Protein AF-A0A4R0HGH5-F1 (afdb_monomer_lite)

Structure (mmCIF, N/CA/C/O backbone):
data_AF-A0A4R0HGH5-F1
#
_entry.id   AF-A0A4R0HGH5-F1
#
loop_
_atom_site.group_PDB
_atom_site.id
_atom_site.type_symbol
_atom_site.label_atom_id
_atom_site.label_alt_id
_atom_site.label_comp_id
_atom_site.label_asym_id
_atom_site.label_entity_id
_atom_site.label_seq_id
_atom_site.pdbx_PDB_ins_code
_atom_site.Cartn_x
_atom_site.Cartn_y
_atom_site.Cartn_z
_atom_site.occupancy
_atom_site.B_iso_or_equiv
_atom_site.auth_seq_id
_atom_site.auth_comp_id
_atom_site.auth_asym_id
_atom_site.auth_atom_id
_atom_site.pdbx_PDB_model_num
ATOM 1 N N . MET A 1 1 ? -7.008 -19.178 -6.622 1.00 54.62 1 MET A N 1
ATOM 2 C CA . MET A 1 1 ? -6.617 -18.004 -5.815 1.00 54.62 1 MET A CA 1
ATOM 3 C C . MET A 1 1 ? -5.199 -17.633 -6.200 1.00 54.62 1 MET A C 1
ATOM 5 O O . MET A 1 1 ? -4.365 -18.530 -6.273 1.00 54.62 1 MET A O 1
ATOM 9 N N . SER A 1 2 ? -4.953 -16.370 -6.541 1.00 72.69 2 SER A N 1
ATOM 10 C CA . SER A 1 2 ? -3.637 -15.903 -6.991 1.00 72.69 2 SER A CA 1
ATOM 11 C C . SER A 1 2 ? -2.804 -15.515 -5.778 1.00 72.69 2 SER A C 1
ATOM 13 O O . SER A 1 2 ? -3.124 -14.553 -5.098 1.00 72.69 2 SER A O 1
ATOM 15 N N . GLN A 1 3 ? -1.741 -16.257 -5.490 1.00 89.44 3 GLN A N 1
ATOM 16 C CA . GLN A 1 3 ? -0.855 -15.934 -4.375 1.00 89.44 3 GLN A CA 1
ATOM 17 C C . GLN A 1 3 ? 0.290 -15.040 -4.859 1.00 89.44 3 GLN A C 1
ATOM 19 O O . GLN A 1 3 ? 0.881 -15.305 -5.902 1.00 89.44 3 GLN A O 1
ATOM 24 N N . TYR A 1 4 ? 0.621 -13.999 -4.101 1.00 94.31 4 TYR A N 1
ATOM 25 C CA . TYR A 1 4 ? 1.704 -13.063 -4.401 1.00 94.31 4 TYR A CA 1
ATOM 26 C C . TYR A 1 4 ? 2.749 -13.077 -3.288 1.00 94.31 4 TYR A C 1
ATOM 28 O O . TYR A 1 4 ? 2.440 -13.276 -2.112 1.00 94.31 4 TYR A O 1
ATOM 36 N N . ARG A 1 5 ? 4.009 -12.823 -3.648 1.00 94.88 5 ARG A N 1
ATOM 37 C CA . ARG A 1 5 ? 5.089 -12.641 -2.674 1.00 94.88 5 ARG A CA 1
ATOM 38 C C . ARG A 1 5 ? 5.114 -11.197 -2.201 1.00 94.88 5 ARG A C 1
ATOM 40 O O . ARG A 1 5 ? 5.327 -10.281 -2.992 1.00 94.88 5 ARG A O 1
ATOM 47 N N . LEU A 1 6 ? 4.891 -10.993 -0.911 1.00 95.62 6 LEU A N 1
ATOM 48 C CA . LEU A 1 6 ? 4.794 -9.658 -0.344 1.00 95.62 6 LEU A CA 1
ATOM 49 C C . LEU A 1 6 ? 6.180 -9.087 -0.023 1.00 95.62 6 LEU A C 1
ATOM 51 O O . LEU A 1 6 ? 6.956 -9.680 0.722 1.00 95.62 6 LEU A O 1
ATOM 55 N N . LEU A 1 7 ? 6.452 -7.902 -0.556 1.00 96.19 7 LEU A N 1
ATOM 56 C CA . LEU A 1 7 ? 7.535 -7.015 -0.154 1.00 96.19 7 LEU A CA 1
ATOM 57 C C . LEU A 1 7 ? 6.922 -5.843 0.621 1.00 96.19 7 LEU A C 1
ATOM 59 O O . LEU A 1 7 ? 5.802 -5.413 0.338 1.00 96.19 7 LEU A O 1
ATOM 63 N N . VAL A 1 8 ? 7.646 -5.306 1.597 1.00 96.38 8 VAL A N 1
ATOM 64 C CA . VAL A 1 8 ? 7.192 -4.145 2.372 1.00 96.38 8 VAL A CA 1
ATOM 65 C C . VAL A 1 8 ? 8.279 -3.088 2.321 1.00 96.38 8 VAL A C 1
ATOM 67 O O . VAL A 1 8 ? 9.422 -3.354 2.691 1.00 96.38 8 VAL A O 1
ATOM 70 N N . ASN A 1 9 ? 7.916 -1.892 1.862 1.00 96.50 9 ASN A N 1
ATOM 71 C CA . ASN A 1 9 ? 8.814 -0.749 1.844 1.00 96.50 9 ASN A CA 1
ATOM 72 C C . ASN A 1 9 ? 9.380 -0.479 3.248 1.00 96.50 9 ASN A C 1
ATOM 74 O O . ASN A 1 9 ? 8.658 -0.597 4.239 1.00 96.50 9 ASN A O 1
ATOM 78 N N . HIS A 1 10 ? 10.656 -0.092 3.334 1.00 94.88 10 HIS A N 1
ATOM 79 C CA . HIS A 1 10 ? 11.368 0.041 4.608 1.00 94.88 10 HIS A CA 1
ATOM 80 C C . HIS A 1 10 ? 10.637 0.936 5.621 1.00 94.88 10 HIS A C 1
ATOM 82 O O . HIS A 1 10 ? 10.417 0.520 6.756 1.00 94.88 10 HIS A O 1
ATOM 88 N N . GLU A 1 11 ? 10.175 2.113 5.196 1.00 97.00 11 GLU A N 1
ATOM 89 C CA . GLU A 1 11 ? 9.447 3.053 6.060 1.00 97.00 11 GLU A CA 1
ATOM 90 C C . GLU A 1 11 ? 8.111 2.470 6.544 1.00 97.00 11 GLU A C 1
ATOM 92 O O . GLU A 1 11 ? 7.724 2.635 7.699 1.00 97.00 11 GLU A O 1
ATOM 97 N N . LEU A 1 12 ? 7.400 1.734 5.679 1.00 97.31 12 LEU A N 1
ATOM 98 C CA . LEU A 1 12 ? 6.162 1.055 6.069 1.00 97.31 12 LEU A CA 1
ATOM 99 C C . LEU A 1 12 ? 6.427 -0.102 7.041 1.00 97.31 12 LEU A C 1
ATOM 101 O O . LEU A 1 12 ? 5.620 -0.342 7.935 1.00 97.31 12 LEU A O 1
ATOM 105 N N . LEU A 1 13 ? 7.551 -0.804 6.890 1.00 96.94 13 LEU A N 1
ATOM 106 C CA . LEU A 1 13 ? 7.959 -1.871 7.799 1.00 96.94 13 LEU A CA 1
ATOM 107 C C . LEU A 1 13 ? 8.303 -1.322 9.188 1.00 96.94 13 LEU A C 1
ATOM 109 O O . LEU A 1 13 ? 7.912 -1.919 10.191 1.00 96.94 13 LEU A O 1
ATOM 113 N N . LEU A 1 14 ? 9.018 -0.196 9.257 1.00 97.62 14 LEU A N 1
ATOM 114 C CA . LEU A 1 14 ? 9.280 0.495 10.521 1.00 97.62 14 LEU A CA 1
ATOM 115 C C . LEU A 1 14 ? 7.967 0.910 11.185 1.00 97.62 14 LEU A C 1
ATOM 117 O O . LEU A 1 14 ? 7.750 0.580 12.350 1.00 97.62 14 LEU A O 1
ATOM 121 N N . TYR A 1 15 ? 7.055 1.509 10.418 1.00 97.56 15 TYR A N 1
ATOM 122 C CA . TYR A 1 15 ? 5.742 1.889 10.927 1.00 97.56 15 TYR A CA 1
ATOM 123 C C . TYR A 1 15 ? 4.931 0.690 11.435 1.00 97.56 15 TYR A C 1
ATOM 125 O O . TYR A 1 15 ? 4.377 0.732 12.530 1.00 97.56 15 TYR A O 1
ATOM 133 N N . LEU A 1 16 ? 4.910 -0.424 10.696 1.00 97.94 16 LEU A N 1
ATOM 134 C CA . LEU A 1 16 ? 4.254 -1.655 11.137 1.00 97.94 16 LEU A CA 1
ATOM 135 C C . LEU A 1 16 ? 4.813 -2.137 12.484 1.00 97.94 16 LEU A C 1
ATOM 137 O O . LEU A 1 16 ? 4.039 -2.468 13.378 1.00 97.94 16 LEU A O 1
ATOM 141 N N . ARG A 1 17 ? 6.139 -2.124 12.661 1.00 97.81 17 ARG A N 1
ATOM 142 C CA . ARG A 1 17 ? 6.781 -2.516 13.928 1.00 97.81 17 ARG A CA 1
ATOM 143 C C . ARG A 1 17 ? 6.418 -1.579 15.077 1.00 97.81 17 ARG A C 1
ATOM 145 O O . ARG A 1 17 ? 6.252 -2.036 16.205 1.00 97.81 17 ARG A O 1
ATOM 152 N N . GLU A 1 18 ? 6.299 -0.280 14.819 1.00 97.25 18 GLU A N 1
ATOM 153 C CA . GLU A 1 18 ? 5.827 0.681 15.821 1.00 97.25 18 GLU A CA 1
ATOM 154 C C . GLU A 1 18 ? 4.383 0.391 16.235 1.00 97.25 18 GLU A C 1
ATOM 156 O O . GLU A 1 18 ? 4.084 0.337 17.429 1.00 97.25 18 GLU A O 1
ATOM 161 N N . LEU A 1 19 ? 3.503 0.127 15.266 1.00 97.38 19 LEU A N 1
ATOM 162 C CA . LEU A 1 19 ? 2.120 -0.260 15.528 1.00 97.38 19 LEU A CA 1
ATOM 163 C C . LEU A 1 19 ? 2.036 -1.559 16.339 1.00 97.38 19 LEU A C 1
ATOM 165 O O . LEU A 1 19 ? 1.248 -1.639 17.277 1.00 97.38 19 LEU A O 1
ATOM 169 N N . GLU A 1 20 ? 2.867 -2.555 16.032 1.00 97.38 20 GLU A N 1
ATOM 170 C CA . GLU A 1 20 ? 2.934 -3.821 16.775 1.00 97.38 20 GLU A CA 1
ATOM 171 C C . GLU A 1 20 ? 3.374 -3.640 18.229 1.00 97.38 20 GLU A C 1
ATOM 173 O O . GLU A 1 20 ? 2.881 -4.348 19.106 1.00 97.38 20 GLU A O 1
ATOM 178 N N . ARG A 1 21 ? 4.255 -2.672 18.504 1.00 96.81 21 ARG A N 1
ATOM 179 C CA . ARG A 1 21 ? 4.667 -2.325 19.873 1.00 96.81 21 ARG A CA 1
ATOM 180 C C . ARG A 1 21 ? 3.604 -1.519 20.617 1.00 96.81 21 ARG A C 1
ATOM 182 O O . ARG A 1 21 ? 3.435 -1.708 21.817 1.00 96.81 21 ARG A O 1
ATOM 189 N N . ALA A 1 22 ? 2.908 -0.615 19.928 1.00 94.75 22 ALA A N 1
ATOM 190 C CA . ALA A 1 22 ? 1.952 0.304 20.543 1.00 94.75 22 ALA A CA 1
ATOM 191 C C . ALA A 1 22 ? 0.548 -0.298 20.722 1.00 94.75 22 ALA A C 1
ATOM 193 O O . ALA A 1 22 ? -0.141 0.025 21.682 1.00 94.75 22 ALA A O 1
ATOM 194 N N . ALA A 1 23 ? 0.096 -1.173 19.823 1.00 94.81 23 ALA A N 1
ATOM 195 C CA . ALA A 1 23 ? -1.258 -1.729 19.868 1.00 94.81 23 ALA A CA 1
ATOM 196 C C . ALA A 1 23 ? -1.602 -2.484 21.172 1.00 94.81 23 ALA A C 1
ATOM 198 O O . ALA A 1 23 ? -2.722 -2.308 21.653 1.00 94.81 23 ALA A O 1
ATOM 199 N N . PRO A 1 24 ? -0.697 -3.277 21.788 1.00 95.12 24 PRO A N 1
ATOM 200 C CA . PRO A 1 24 ? -1.001 -3.981 23.034 1.00 95.12 24 PRO A CA 1
ATOM 201 C C . PRO A 1 24 ? -1.271 -3.057 24.226 1.00 95.12 24 PRO A C 1
ATOM 203 O O . PRO A 1 24 ? -1.982 -3.453 25.144 1.00 95.12 24 PRO A O 1
ATOM 206 N N . THR A 1 25 ? -0.728 -1.835 24.227 1.00 94.44 25 THR A N 1
ATOM 207 C CA . THR A 1 25 ? -0.921 -0.891 25.340 1.00 94.44 25 THR A CA 1
ATOM 208 C C . THR A 1 25 ? -2.276 -0.185 25.274 1.00 94.44 25 THR A C 1
ATOM 210 O O . THR A 1 25 ? -2.768 0.284 26.298 1.00 94.44 25 THR A O 1
ATOM 213 N N . GLN A 1 26 ? -2.897 -0.125 24.088 1.00 91.4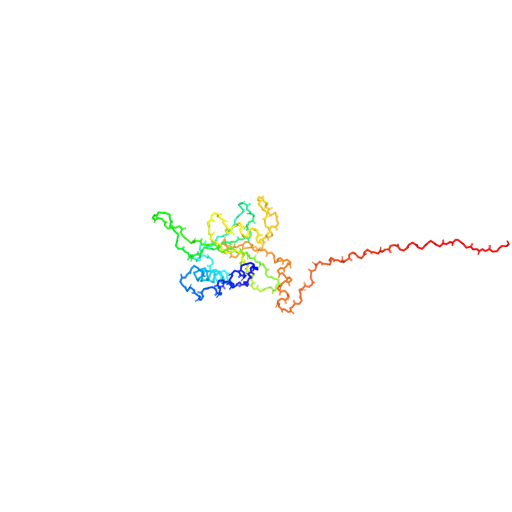4 26 GLN A N 1
ATOM 214 C CA . GLN A 1 26 ? -4.226 0.452 23.858 1.00 91.44 26 GLN A CA 1
ATOM 215 C C . GLN A 1 26 ? -4.998 -0.353 22.788 1.00 91.44 26 GLN A C 1
ATOM 217 O O . GLN A 1 26 ? -5.091 0.090 21.637 1.00 91.44 26 GLN A O 1
ATOM 222 N N . PRO A 1 27 ? -5.585 -1.515 23.140 1.00 87.69 27 PRO A N 1
ATOM 223 C CA . PRO A 1 27 ? -6.184 -2.457 22.178 1.00 87.69 27 PRO A CA 1
ATOM 224 C C . PRO A 1 27 ? -7.332 -1.898 21.315 1.00 87.69 27 PRO A C 1
ATOM 226 O O . PRO A 1 27 ? -7.544 -2.345 20.180 1.00 87.69 27 PRO A O 1
ATOM 229 N N . ASP A 1 28 ? -8.035 -0.884 21.821 1.00 91.00 28 ASP A N 1
ATOM 230 C CA . ASP A 1 28 ? -9.118 -0.184 21.114 1.00 91.00 28 ASP A CA 1
ATOM 231 C C . ASP A 1 28 ? -8.717 1.199 20.589 1.00 91.00 28 ASP A C 1
ATOM 233 O O . ASP A 1 28 ? -9.501 1.864 19.897 1.00 91.00 28 ASP A O 1
ATOM 237 N N . GLY A 1 29 ? -7.482 1.612 20.885 1.00 95.00 29 GLY A N 1
ATOM 238 C CA . GLY A 1 29 ? -6.897 2.871 20.454 1.00 95.00 29 GLY A CA 1
ATOM 239 C C . GLY A 1 29 ? -6.598 2.901 18.957 1.00 95.00 29 GLY A C 1
ATOM 240 O O . GLY A 1 29 ? -6.635 1.887 18.252 1.00 95.00 29 GLY A O 1
ATOM 241 N N . LEU A 1 30 ? -6.266 4.095 18.464 1.00 95.69 30 LEU A N 1
ATOM 242 C CA . LEU A 1 30 ? -6.000 4.329 17.044 1.00 95.69 30 LEU A CA 1
ATOM 243 C C . LEU A 1 30 ? -4.914 3.390 16.498 1.00 95.69 30 LEU A C 1
ATOM 245 O O . LEU A 1 30 ? -5.122 2.767 15.462 1.00 95.69 30 LEU A O 1
ATOM 249 N N . ARG A 1 31 ? -3.812 3.207 17.236 1.00 96.88 31 ARG A N 1
ATOM 250 C CA . ARG A 1 31 ? -2.691 2.354 16.806 1.00 96.88 31 ARG A CA 1
ATOM 251 C C . ARG A 1 31 ? -3.094 0.896 16.602 1.00 96.88 31 ARG A C 1
ATOM 253 O O . ARG A 1 31 ? -2.665 0.264 15.642 1.00 96.88 31 ARG A O 1
ATOM 260 N N . ALA A 1 32 ? -3.961 0.363 17.459 1.00 97.31 32 ALA A N 1
ATOM 261 C CA . ALA A 1 32 ? -4.460 -0.998 17.305 1.00 97.31 32 ALA A CA 1
ATOM 262 C C . ALA A 1 32 ? -5.405 -1.139 16.101 1.00 97.31 32 ALA A C 1
ATOM 264 O O . ALA A 1 32 ? -5.358 -2.148 15.394 1.00 97.31 32 ALA A O 1
ATOM 265 N N . ARG A 1 33 ? -6.227 -0.119 15.821 1.00 97.69 33 ARG A N 1
ATOM 266 C CA . ARG A 1 33 ? -7.079 -0.078 14.620 1.00 97.69 33 ARG A CA 1
ATOM 267 C C . ARG A 1 33 ? -6.245 -0.002 13.344 1.00 97.69 33 ARG A C 1
ATOM 269 O O . ARG A 1 33 ? -6.493 -0.770 12.418 1.00 97.69 33 ARG A O 1
ATOM 276 N N . GLU A 1 34 ? -5.229 0.859 13.324 1.00 98.06 34 GLU A N 1
ATOM 277 C CA . GLU A 1 34 ? -4.268 0.968 12.221 1.00 98.06 34 GLU A CA 1
ATOM 278 C C . GLU A 1 34 ? -3.555 -0.361 11.980 1.00 98.06 34 GLU A C 1
ATOM 280 O O . GLU A 1 34 ? -3.487 -0.815 10.841 1.00 98.06 34 GLU A O 1
ATOM 285 N N . LEU A 1 35 ? -3.095 -1.032 13.044 1.00 98.38 35 LEU A N 1
ATOM 286 C CA . LEU A 1 35 ? -2.436 -2.332 12.936 1.00 98.38 35 LEU A CA 1
ATOM 287 C C . LEU A 1 35 ? -3.349 -3.390 12.308 1.00 98.38 35 LEU A C 1
ATOM 289 O O . LEU A 1 35 ? -2.924 -4.116 11.407 1.00 98.38 35 LEU A O 1
ATOM 293 N N . ARG A 1 36 ? -4.601 -3.491 12.777 1.00 98.00 36 ARG A N 1
ATOM 294 C CA . ARG A 1 36 ? -5.582 -4.449 12.240 1.00 98.00 36 ARG A CA 1
ATOM 295 C C . ARG A 1 36 ? -5.861 -4.184 10.763 1.00 98.00 36 ARG A C 1
ATOM 297 O O . ARG A 1 36 ? -5.807 -5.116 9.965 1.00 98.00 36 ARG A O 1
ATOM 304 N N . ALA A 1 37 ? -6.104 -2.926 10.405 1.00 98.12 37 ALA A N 1
ATOM 305 C CA . ALA A 1 37 ? -6.376 -2.528 9.030 1.00 98.12 37 ALA A CA 1
ATOM 306 C C . ALA A 1 37 ? -5.170 -2.759 8.111 1.00 98.12 37 ALA A C 1
ATOM 308 O O . ALA A 1 37 ? -5.329 -3.331 7.035 1.00 98.12 37 ALA A O 1
ATOM 309 N N . LEU A 1 38 ? -3.959 -2.388 8.541 1.00 98.44 38 LEU A N 1
ATOM 310 C CA . LEU A 1 38 ? -2.743 -2.618 7.765 1.00 98.44 38 LEU A CA 1
ATOM 311 C C . LEU A 1 38 ? -2.503 -4.116 7.555 1.00 98.44 38 LEU A C 1
ATOM 313 O O . LEU A 1 38 ? -2.271 -4.536 6.427 1.00 98.44 38 LEU A O 1
ATOM 317 N N . ARG A 1 39 ? -2.633 -4.949 8.595 1.00 98.31 39 ARG A N 1
ATOM 318 C CA . ARG A 1 39 ? -2.506 -6.412 8.461 1.00 98.31 39 ARG A CA 1
ATOM 319 C C . ARG A 1 39 ? -3.5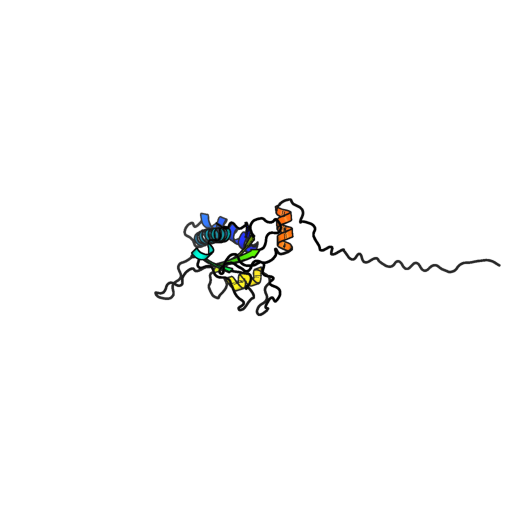47 -7.006 7.512 1.00 98.31 39 ARG A C 1
ATOM 321 O O . ARG A 1 39 ? -3.197 -7.866 6.706 1.00 98.31 39 ARG A O 1
ATOM 328 N N . ALA A 1 40 ? -4.796 -6.546 7.587 1.00 98.19 40 ALA A N 1
ATOM 329 C CA . ALA A 1 40 ? -5.847 -6.959 6.661 1.00 98.19 40 ALA A CA 1
ATOM 330 C C . ALA A 1 40 ? -5.498 -6.571 5.217 1.00 98.19 40 ALA A C 1
ATOM 332 O O . ALA A 1 40 ? -5.550 -7.416 4.329 1.00 98.19 40 ALA A O 1
ATOM 333 N N . GLY A 1 41 ? -5.044 -5.335 4.998 1.00 98.06 41 GLY A N 1
ATOM 334 C CA . GLY A 1 41 ? -4.633 -4.859 3.681 1.00 98.06 41 GLY A CA 1
ATOM 335 C C . GLY A 1 41 ? -3.435 -5.609 3.101 1.00 98.06 41 GLY A C 1
ATOM 336 O O . GLY A 1 41 ? -3.466 -6.001 1.939 1.00 98.06 41 GLY A O 1
ATOM 337 N N . LEU A 1 42 ? -2.403 -5.871 3.912 1.00 98.31 42 LEU A N 1
ATOM 338 C CA . LEU A 1 42 ? -1.236 -6.661 3.502 1.00 98.31 42 LEU A CA 1
ATOM 339 C C . LEU A 1 42 ? -1.631 -8.091 3.105 1.00 98.31 42 LEU A C 1
ATOM 341 O O . LEU A 1 42 ? -1.106 -8.622 2.129 1.00 98.31 42 LEU A O 1
ATOM 345 N N . ARG A 1 43 ? -2.577 -8.703 3.829 1.00 97.50 43 ARG A N 1
ATOM 346 C CA . ARG A 1 43 ? -3.124 -10.019 3.478 1.00 97.50 43 ARG A CA 1
ATOM 347 C C . ARG A 1 43 ? -3.915 -9.967 2.172 1.00 97.50 43 ARG A C 1
ATOM 349 O O . ARG A 1 43 ? -3.697 -10.818 1.318 1.00 97.50 43 ARG A O 1
ATOM 356 N N . ALA A 1 44 ? -4.770 -8.961 2.001 1.00 96.50 44 ALA A N 1
ATOM 357 C CA . ALA A 1 44 ? -5.587 -8.809 0.802 1.00 96.50 44 ALA A CA 1
ATOM 358 C C . ALA A 1 44 ? -4.723 -8.710 -0.462 1.00 96.50 44 ALA A C 1
ATOM 360 O O . ALA A 1 44 ? -4.914 -9.465 -1.414 1.00 96.50 44 ALA A O 1
ATOM 361 N N . ILE A 1 45 ? -3.691 -7.857 -0.449 1.00 96.44 45 ILE A N 1
ATOM 362 C CA . ILE A 1 45 ? -2.795 -7.741 -1.607 1.00 96.44 45 ILE A CA 1
ATOM 363 C C . ILE A 1 45 ? -1.934 -8.995 -1.811 1.00 96.44 45 ILE A C 1
ATOM 365 O O . ILE A 1 45 ? -1.568 -9.281 -2.945 1.00 96.44 45 ILE A O 1
ATOM 369 N N . ALA A 1 46 ? -1.624 -9.764 -0.763 1.00 95.88 46 ALA A N 1
ATOM 370 C CA . ALA A 1 46 ? -0.901 -11.030 -0.903 1.00 95.88 46 ALA A CA 1
ATOM 371 C C . ALA A 1 46 ? -1.758 -12.146 -1.533 1.00 95.88 46 ALA A C 1
ATOM 373 O O . ALA A 1 46 ? -1.208 -13.052 -2.157 1.00 95.88 46 ALA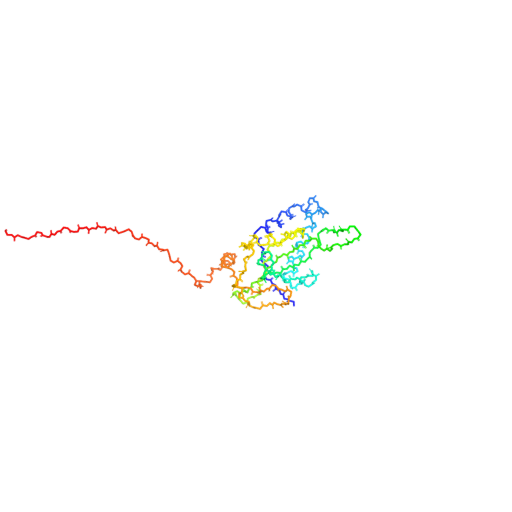 A O 1
ATOM 374 N N . ASN A 1 47 ? -3.083 -12.066 -1.400 1.00 94.94 47 ASN A N 1
ATOM 375 C CA . ASN A 1 47 ? -4.032 -13.088 -1.853 1.00 94.94 47 ASN A CA 1
ATOM 376 C C . ASN A 1 47 ? -4.766 -12.750 -3.159 1.00 94.94 47 ASN A C 1
ATOM 378 O O . ASN A 1 47 ? -5.448 -13.611 -3.716 1.00 94.94 47 ASN A O 1
ATOM 382 N N . GLY A 1 48 ? -4.633 -11.517 -3.654 1.00 93.56 48 GLY A N 1
ATOM 383 C CA . GLY A 1 48 ? -5.386 -11.079 -4.827 1.00 93.56 48 GLY A CA 1
ATOM 384 C C . GLY A 1 48 ? -6.817 -10.619 -4.515 1.00 93.56 48 GLY A C 1
ATOM 385 O O . GLY A 1 48 ? -7.665 -10.661 -5.404 1.00 93.56 48 GLY A O 1
ATOM 386 N N . ASP A 1 49 ? -7.087 -10.202 -3.273 1.00 94.94 49 ASP A N 1
ATOM 387 C CA . ASP A 1 49 ? -8.430 -9.871 -2.776 1.00 94.94 49 ASP A CA 1
ATOM 388 C C . ASP A 1 49 ? -8.730 -8.357 -2.857 1.00 94.94 49 ASP A C 1
ATOM 390 O O . ASP A 1 49 ? -9.505 -7.814 -2.076 1.00 94.94 49 ASP A O 1
ATOM 394 N N . GLU A 1 50 ? -8.094 -7.604 -3.762 1.00 93.19 50 GLU A N 1
ATOM 395 C CA . GLU A 1 50 ? -8.220 -6.133 -3.774 1.00 93.19 50 GLU A CA 1
ATOM 396 C C . GLU A 1 50 ? -9.623 -5.631 -4.115 1.00 93.19 50 GLU A C 1
ATOM 398 O O . GLU A 1 50 ? -9.982 -4.514 -3.735 1.00 93.19 50 GLU A O 1
ATOM 403 N N . ALA A 1 51 ? -10.412 -6.435 -4.829 1.00 92.81 51 ALA A N 1
ATOM 404 C CA . ALA A 1 51 ? -11.791 -6.102 -5.169 1.00 92.81 51 ALA A CA 1
ATOM 405 C C . ALA A 1 51 ? -12.656 -5.903 -3.910 1.00 92.81 51 ALA A C 1
ATOM 407 O O . ALA A 1 51 ? -13.462 -4.973 -3.875 1.00 92.81 51 ALA A O 1
ATOM 408 N N . ASP A 1 52 ? -12.405 -6.684 -2.854 1.00 94.62 52 ASP A N 1
ATOM 409 C CA . ASP A 1 52 ? -13.127 -6.614 -1.575 1.00 94.62 52 ASP A CA 1
ATOM 410 C C . ASP A 1 52 ? -12.857 -5.305 -0.815 1.00 94.62 52 ASP A C 1
ATOM 412 O O . ASP A 1 52 ? -13.592 -4.934 0.099 1.00 94.62 52 ASP A O 1
ATOM 416 N N . PHE A 1 53 ? -11.809 -4.579 -1.211 1.00 96.00 53 PHE A N 1
ATOM 417 C CA . PHE A 1 53 ? -11.371 -3.325 -0.601 1.00 96.00 53 PHE A CA 1
ATOM 418 C C . PHE A 1 53 ? -11.491 -2.140 -1.564 1.00 96.00 53 PHE A C 1
ATOM 420 O O . PHE A 1 53 ? -10.736 -1.166 -1.457 1.00 96.00 53 PHE A O 1
ATOM 427 N N . GLU A 1 54 ? -12.415 -2.229 -2.527 1.00 95.12 54 GLU A N 1
ATOM 428 C CA . GLU A 1 54 ? -12.639 -1.217 -3.565 1.00 95.12 54 GLU A CA 1
ATOM 429 C C . GLU A 1 54 ? -11.334 -0.810 -4.271 1.00 95.12 54 GLU A C 1
ATOM 431 O O . GLU A 1 54 ? -11.057 0.379 -4.488 1.00 95.12 54 GLU A O 1
ATOM 436 N N . GLY A 1 55 ? -10.499 -1.809 -4.565 1.00 94.69 55 GLY A N 1
ATOM 437 C CA . GLY A 1 55 ? -9.189 -1.606 -5.151 1.00 94.69 55 GLY A CA 1
ATOM 438 C C . GLY A 1 55 ? -9.258 -0.851 -6.473 1.00 94.69 55 GLY A C 1
ATOM 439 O O . GLY A 1 55 ? -10.189 -1.008 -7.267 1.00 94.69 55 GLY A O 1
ATOM 440 N N . LYS A 1 56 ? -8.239 -0.033 -6.736 1.00 95.44 56 LYS A N 1
ATOM 441 C CA . LYS A 1 56 ? -8.177 0.784 -7.948 1.00 95.44 56 LYS A CA 1
ATOM 442 C C . LYS A 1 56 ? -6.749 0.950 -8.444 1.00 95.44 56 LYS A C 1
ATOM 444 O O . LYS A 1 56 ? -5.878 1.405 -7.703 1.00 95.44 56 LYS A O 1
ATOM 449 N N . ARG A 1 57 ? -6.533 0.699 -9.739 1.00 95.31 57 ARG A N 1
ATOM 450 C CA . ARG A 1 57 ? -5.297 1.093 -10.421 1.00 95.31 57 ARG A CA 1
ATOM 451 C C . ARG A 1 57 ? -5.176 2.614 -10.443 1.00 95.31 57 ARG A C 1
ATOM 453 O O . ARG A 1 57 ? -6.088 3.322 -10.889 1.00 95.31 57 ARG A O 1
ATOM 460 N N . LEU A 1 58 ? -4.033 3.112 -9.988 1.00 94.75 58 LEU A N 1
ATOM 461 C CA . LEU A 1 58 ? -3.735 4.533 -10.008 1.00 94.75 58 LEU A CA 1
ATOM 462 C C . LEU A 1 58 ? -3.368 4.985 -11.424 1.00 94.75 58 LEU A C 1
ATOM 464 O O . LEU A 1 58 ? -3.007 4.203 -12.302 1.00 94.75 58 LEU A O 1
ATOM 468 N N . ARG A 1 59 ? -3.528 6.281 -11.663 1.00 91.06 59 ARG A N 1
ATOM 469 C CA . ARG A 1 59 ? -3.202 6.933 -12.931 1.00 91.06 59 ARG A CA 1
ATOM 470 C C . ARG A 1 59 ? -2.335 8.140 -12.632 1.00 91.06 59 ARG A C 1
ATOM 472 O O . ARG A 1 59 ? -2.296 8.615 -11.498 1.00 91.06 59 ARG A O 1
ATOM 479 N N . PHE A 1 60 ? -1.693 8.662 -13.664 1.00 88.06 60 PHE A N 1
ATOM 480 C CA . PHE A 1 60 ? -1.018 9.942 -13.577 1.00 88.06 60 PHE A CA 1
ATOM 481 C C . PHE A 1 60 ? -1.970 11.044 -13.082 1.00 88.06 60 PHE A C 1
ATOM 483 O O . PHE A 1 60 ? -3.046 11.244 -13.651 1.00 88.06 60 PHE A O 1
ATOM 490 N N . ALA A 1 61 ? -1.532 11.765 -12.053 1.00 89.31 61 ALA A N 1
ATOM 491 C CA . ALA A 1 61 ? -2.169 12.970 -11.531 1.00 89.31 61 ALA A CA 1
ATOM 492 C C . ALA A 1 61 ? -1.067 14.001 -11.224 1.00 89.31 61 ALA A C 1
ATOM 494 O O . ALA A 1 61 ? -0.336 14.388 -12.131 1.00 89.31 61 ALA A O 1
ATOM 495 N N . THR A 1 62 ? -0.894 14.408 -9.964 1.00 90.00 62 THR A N 1
ATOM 496 C CA . THR A 1 62 ? 0.226 15.273 -9.546 1.00 90.00 62 THR A CA 1
ATOM 497 C C . THR A 1 62 ? 1.577 14.571 -9.681 1.00 90.00 62 THR A C 1
ATOM 499 O O . THR A 1 62 ? 2.543 15.175 -10.132 1.00 90.00 62 THR A O 1
ATOM 502 N N . HIS A 1 63 ? 1.642 13.289 -9.320 1.00 93.00 63 HIS A N 1
ATOM 503 C CA . HIS A 1 63 ? 2.820 12.435 -9.473 1.00 93.00 63 HIS A CA 1
ATOM 504 C C . HIS A 1 63 ? 2.472 11.251 -10.378 1.00 93.00 63 HIS A C 1
ATOM 506 O O . HIS A 1 63 ? 1.306 10.846 -10.464 1.00 93.00 63 HIS A O 1
ATOM 512 N N . ASP A 1 64 ? 3.476 10.666 -11.033 1.00 92.38 64 ASP A N 1
ATOM 513 C CA . ASP A 1 64 ? 3.265 9.446 -11.807 1.00 92.38 64 ASP A CA 1
ATOM 514 C C . ASP A 1 64 ? 3.283 8.199 -10.913 1.00 92.38 64 ASP A C 1
ATOM 516 O O . ASP A 1 64 ? 4.341 7.681 -10.546 1.00 92.38 64 ASP A O 1
ATOM 520 N N . LEU A 1 65 ? 2.081 7.733 -10.573 1.00 94.69 65 LEU A N 1
ATOM 521 C CA . LEU A 1 65 ? 1.815 6.483 -9.859 1.00 94.69 65 LEU A CA 1
ATOM 522 C C . LEU A 1 65 ? 1.089 5.468 -10.756 1.00 94.69 65 LEU A C 1
ATOM 524 O O . LEU A 1 65 ? 0.383 4.598 -10.260 1.00 94.69 65 LEU A O 1
ATOM 528 N N . SER A 1 66 ? 1.218 5.581 -12.081 1.00 92.56 66 SER A N 1
ATOM 529 C CA . SER A 1 66 ? 0.463 4.745 -13.031 1.00 92.56 66 SER A CA 1
ATOM 530 C C . SER A 1 66 ? 0.825 3.250 -12.971 1.00 92.56 66 SER A C 1
ATOM 532 O O . SER A 1 66 ? 0.083 2.410 -13.475 1.00 92.56 66 SER A O 1
ATOM 534 N N . ASP A 1 67 ? 1.959 2.907 -12.353 1.00 93.19 67 ASP A N 1
ATOM 535 C CA . ASP A 1 67 ? 2.398 1.536 -12.062 1.00 93.19 67 ASP A CA 1
ATOM 536 C C . ASP A 1 67 ? 1.973 1.033 -10.673 1.00 93.19 67 ASP A C 1
ATOM 538 O O . ASP A 1 67 ? 2.393 -0.041 -10.245 1.00 93.19 67 ASP A O 1
ATOM 542 N N . CYS A 1 68 ? 1.145 1.800 -9.966 1.00 96.25 68 CYS A N 1
ATOM 543 C CA . CYS A 1 68 ? 0.652 1.482 -8.635 1.00 96.25 68 CYS A CA 1
ATOM 544 C C . CYS A 1 68 ? -0.862 1.220 -8.652 1.00 96.25 68 CYS A C 1
ATOM 546 O O . CYS A 1 68 ? -1.591 1.596 -9.573 1.00 96.25 68 CYS A O 1
ATOM 548 N N . ALA A 1 69 ? -1.348 0.609 -7.582 1.00 97.44 69 ALA A N 1
ATOM 549 C CA . ALA A 1 69 ? -2.761 0.542 -7.247 1.00 97.44 69 ALA A CA 1
ATOM 550 C C . ALA A 1 69 ? -2.957 0.878 -5.766 1.00 97.44 69 ALA A C 1
ATOM 552 O O . ALA A 1 69 ? -2.008 0.878 -4.977 1.00 97.44 69 ALA A O 1
ATOM 553 N N . GLU A 1 70 ? -4.195 1.182 -5.398 1.00 98.06 70 GLU A N 1
ATOM 554 C CA . GLU A 1 70 ? -4.616 1.364 -4.015 1.00 98.06 70 GLU A CA 1
ATOM 555 C C . GLU A 1 70 ? -5.673 0.335 -3.618 1.00 98.06 70 GLU A C 1
ATOM 557 O O . GLU A 1 70 ? -6.426 -0.146 -4.464 1.00 98.06 70 GLU A O 1
ATOM 562 N N . ILE A 1 71 ? -5.756 0.055 -2.319 1.00 98.12 71 ILE A N 1
ATOM 563 C CA . ILE A 1 71 ? -6.950 -0.495 -1.671 1.00 98.12 71 ILE A CA 1
ATOM 564 C C . ILE A 1 71 ? -7.387 0.421 -0.526 1.00 98.12 71 ILE A C 1
ATOM 566 O O . ILE A 1 71 ? -6.563 1.124 0.075 1.00 98.12 71 ILE A O 1
ATOM 570 N N . LYS A 1 72 ? -8.685 0.430 -0.218 1.00 98.00 72 LYS A N 1
ATOM 571 C CA . LYS A 1 72 ? -9.284 1.318 0.781 1.00 98.00 72 LYS A CA 1
ATOM 572 C C . LYS A 1 72 ? -9.535 0.558 2.077 1.00 98.00 72 LYS A C 1
ATOM 574 O O . LYS A 1 72 ? -10.186 -0.479 2.085 1.00 98.00 72 LYS A O 1
ATOM 579 N N . LEU A 1 73 ? -9.017 1.085 3.184 1.00 97.88 73 LEU A N 1
ATOM 580 C CA . LEU A 1 73 ? -9.048 0.406 4.478 1.00 97.88 73 LEU A CA 1
ATOM 581 C C . LEU A 1 73 ? -9.769 1.257 5.536 1.00 97.88 73 LEU A C 1
ATOM 583 O O . LEU A 1 73 ? -9.403 2.424 5.736 1.00 97.88 73 LEU A O 1
ATOM 587 N N . PRO A 1 74 ? -10.783 0.708 6.228 1.00 95.88 74 PRO A N 1
ATOM 588 C CA . PRO A 1 74 ? -11.463 1.404 7.310 1.00 95.88 74 PRO A CA 1
ATOM 589 C C . PRO A 1 74 ? -10.635 1.312 8.600 1.00 95.88 74 PRO A C 1
ATOM 591 O O . PRO A 1 74 ? -10.497 0.245 9.191 1.00 95.88 74 PRO A O 1
ATOM 594 N N . VAL A 1 75 ? -10.081 2.439 9.053 1.00 96.94 75 VAL A N 1
ATOM 595 C CA . VAL A 1 75 ? -9.357 2.527 10.343 1.00 96.94 75 VAL A CA 1
ATOM 596 C C . VAL A 1 75 ? -10.174 3.281 11.383 1.00 96.94 75 VAL A C 1
ATOM 598 O O . VAL A 1 75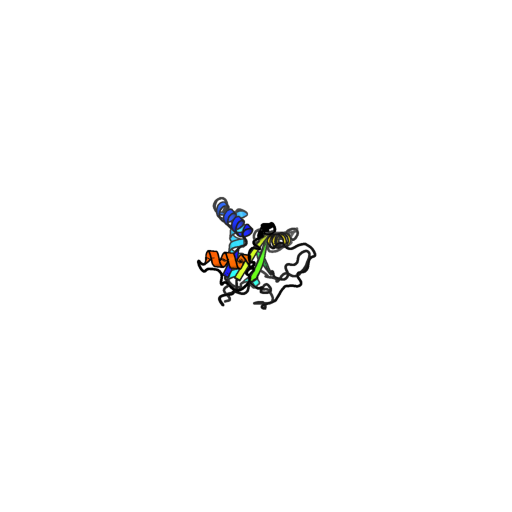 ? -10.273 2.882 12.543 1.00 96.94 75 VAL A O 1
ATOM 601 N N . ILE A 1 76 ? -10.755 4.394 10.950 1.00 94.50 76 ILE A N 1
ATOM 602 C CA . ILE A 1 76 ? -11.611 5.258 11.752 1.00 94.50 76 ILE A CA 1
ATOM 603 C C . ILE A 1 76 ? -12.871 5.558 10.946 1.00 94.50 76 ILE A C 1
ATOM 605 O O . ILE A 1 76 ? -12.766 5.695 9.723 1.00 94.50 76 ILE A O 1
ATOM 609 N N . PRO A 1 77 ? -14.037 5.654 11.600 1.00 90.62 77 PRO A N 1
ATOM 610 C CA . PRO A 1 77 ? -15.224 6.176 10.951 1.00 90.62 77 PRO A CA 1
ATOM 611 C C . PRO A 1 77 ? -14.985 7.645 10.597 1.00 90.62 77 PRO A C 1
ATOM 613 O O . PRO A 1 77 ? -14.483 8.417 11.416 1.00 90.62 77 PRO A O 1
ATOM 616 N N . GLU A 1 78 ? -15.337 8.030 9.377 1.00 89.38 78 GLU A N 1
ATOM 617 C CA . GLU A 1 78 ? -15.281 9.417 8.930 1.00 89.38 78 GLU A CA 1
ATOM 618 C C . GLU A 1 78 ? -16.660 9.869 8.472 1.00 89.38 78 GLU A C 1
ATOM 620 O O . GLU A 1 78 ? -17.281 9.224 7.625 1.00 89.38 78 GLU A O 1
ATOM 625 N N . THR A 1 79 ? -17.109 11.010 8.990 1.00 89.12 79 THR A N 1
ATOM 626 C CA . THR A 1 79 ? -18.371 11.635 8.597 1.00 89.12 79 THR A CA 1
ATOM 627 C C . THR A 1 79 ? -18.165 13.103 8.225 1.00 89.12 79 THR A C 1
ATOM 629 O O . THR A 1 79 ? -17.250 13.775 8.707 1.00 89.12 79 THR A O 1
ATOM 632 N N . ARG A 1 80 ? -19.017 13.622 7.337 1.00 86.31 80 ARG A N 1
ATOM 633 C CA . ARG A 1 80 ? -19.191 15.060 7.087 1.00 86.31 80 ARG A CA 1
ATOM 634 C C . ARG A 1 80 ? -20.666 15.380 7.285 1.00 86.31 80 ARG A C 1
ATOM 636 O O . ARG A 1 80 ? -21.487 15.073 6.425 1.00 86.31 80 ARG A O 1
ATOM 643 N N . GLY A 1 81 ? -21.004 15.969 8.431 1.00 88.69 81 GLY A N 1
ATOM 644 C CA . GLY A 1 81 ? -22.402 16.075 8.850 1.00 88.69 81 GLY A CA 1
ATOM 645 C C . GLY A 1 81 ? -22.989 14.678 9.066 1.00 88.69 81 GLY A C 1
ATOM 646 O O . GLY A 1 81 ? -22.412 13.883 9.802 1.00 88.69 81 GLY A O 1
ATOM 647 N N . SER A 1 82 ? -24.097 14.367 8.395 1.00 89.31 82 SER A N 1
ATOM 648 C CA . SER A 1 82 ? -24.748 13.049 8.441 1.00 89.31 82 SER A CA 1
ATOM 649 C C . SER A 1 82 ? -24.208 12.036 7.423 1.00 89.31 82 SER A C 1
ATOM 651 O O . SER A 1 82 ? -24.644 10.889 7.428 1.00 89.31 82 SER A O 1
ATOM 653 N N . GLN A 1 83 ? -23.286 12.429 6.539 1.00 90.12 83 GLN A N 1
ATOM 654 C CA . GLN A 1 83 ? -22.796 11.564 5.466 1.00 90.12 83 GLN A CA 1
ATOM 655 C C . GLN A 1 83 ? -21.530 10.807 5.883 1.00 90.12 83 GLN A C 1
ATOM 657 O O . GLN A 1 83 ? -20.533 11.432 6.251 1.00 90.12 83 GLN A O 1
ATOM 662 N N . GLU A 1 84 ? -21.536 9.479 5.748 1.00 90.19 84 GLU A N 1
ATOM 663 C CA . GLU A 1 84 ? -20.331 8.651 5.862 1.00 90.19 84 GLU A CA 1
ATOM 664 C C . GLU A 1 84 ? -19.413 8.848 4.651 1.00 90.19 84 GLU A C 1
ATOM 666 O O . GLU A 1 84 ? -19.852 8.861 3.500 1.00 90.19 84 GLU A O 1
ATOM 671 N N . LEU A 1 85 ? -18.114 9.010 4.905 1.00 87.88 85 LEU A N 1
ATOM 672 C CA . LEU A 1 85 ? -17.127 9.310 3.866 1.00 87.88 85 LEU A CA 1
ATOM 673 C C . LEU A 1 85 ? -16.337 8.083 3.376 1.00 87.88 85 LEU A C 1
ATOM 675 O O . LEU A 1 85 ? -15.414 8.231 2.568 1.00 87.88 85 LEU A O 1
ATOM 679 N N . GLY A 1 86 ? -16.698 6.890 3.853 1.00 91.62 86 GLY A N 1
ATOM 680 C CA . GLY A 1 86 ? -16.061 5.621 3.509 1.00 91.62 86 GLY A CA 1
ATOM 681 C C . GLY A 1 86 ? -14.743 5.368 4.245 1.00 91.62 86 GLY A C 1
ATOM 682 O O . GLY A 1 86 ? -14.428 5.993 5.258 1.00 91.62 86 GLY A O 1
ATOM 683 N N . ALA A 1 87 ? -13.962 4.417 3.729 1.00 95.50 87 ALA A N 1
ATOM 684 C CA . ALA A 1 87 ? -12.687 4.020 4.318 1.00 95.50 87 ALA A CA 1
ATOM 685 C C . ALA A 1 87 ? -11.711 5.202 4.433 1.00 95.50 87 ALA A C 1
ATOM 687 O O . ALA A 1 87 ? -11.432 5.901 3.454 1.00 95.50 87 ALA A O 1
ATOM 688 N N . SER A 1 88 ? -11.149 5.384 5.626 1.00 97.31 88 SER A N 1
ATOM 689 C CA . SER A 1 88 ? -10.325 6.544 5.964 1.00 97.31 88 SER A CA 1
ATOM 690 C C . SER A 1 88 ? -8.875 6.448 5.505 1.00 97.31 88 SER A C 1
ATOM 692 O O . SER A 1 88 ? -8.206 7.472 5.390 1.00 97.31 88 SER A O 1
ATOM 694 N N . HIS A 1 89 ? -8.373 5.245 5.216 1.00 98.31 89 HIS A N 1
ATOM 695 C CA . HIS A 1 89 ? -6.981 5.033 4.819 1.00 98.31 89 HIS A CA 1
ATOM 696 C C . HIS A 1 89 ? -6.868 4.390 3.440 1.00 98.31 89 HIS A C 1
ATOM 698 O O . HIS A 1 89 ? -7.811 3.776 2.925 1.00 98.31 89 HIS A O 1
ATOM 704 N N . ARG A 1 90 ? -5.698 4.560 2.827 1.00 98.31 90 ARG A N 1
ATOM 705 C CA . ARG A 1 90 ? -5.307 3.898 1.580 1.00 98.31 90 ARG A CA 1
ATOM 706 C C . ARG A 1 90 ? -4.014 3.136 1.803 1.00 98.31 90 ARG A C 1
ATOM 708 O O . ARG A 1 90 ? -3.081 3.686 2.387 1.00 98.31 90 ARG A O 1
ATOM 715 N N . LEU A 1 91 ? -3.964 1.899 1.319 1.00 98.62 91 LEU A N 1
ATOM 716 C CA . LEU A 1 91 ? -2.720 1.157 1.135 1.00 98.62 91 LEU A CA 1
ATOM 717 C C . LEU A 1 91 ? -2.361 1.206 -0.350 1.00 98.62 91 LEU A C 1
ATOM 719 O O . LEU A 1 91 ? -3.106 0.684 -1.175 1.00 98.62 91 LEU A O 1
ATOM 723 N N . VAL A 1 92 ? -1.236 1.836 -0.678 1.00 98.56 92 VAL A N 1
ATOM 724 C CA . VAL A 1 92 ? -0.701 1.919 -2.043 1.00 98.56 92 VAL A CA 1
ATOM 725 C C . VAL A 1 92 ? 0.374 0.856 -2.224 1.00 98.56 92 VAL A C 1
ATOM 727 O O . VAL A 1 92 ? 1.255 0.704 -1.371 1.00 98.56 92 VAL A O 1
ATOM 730 N N . TYR A 1 93 ? 0.320 0.140 -3.342 1.00 98.44 93 TYR A N 1
ATOM 731 C CA . TYR A 1 93 ? 1.240 -0.947 -3.659 1.00 98.44 93 TYR A CA 1
ATOM 732 C C . TYR A 1 93 ? 1.543 -1.026 -5.164 1.00 98.44 93 TYR A C 1
ATOM 734 O O . TYR A 1 93 ? 0.827 -0.452 -5.988 1.00 98.44 93 TYR A O 1
ATOM 742 N N . ARG A 1 94 ? 2.619 -1.734 -5.520 1.00 96.44 94 ARG A N 1
ATOM 743 C CA . ARG A 1 94 ? 3.058 -1.987 -6.907 1.00 96.44 94 ARG A CA 1
ATOM 744 C C . ARG A 1 94 ? 3.350 -3.469 -7.138 1.00 96.44 94 ARG A C 1
ATOM 746 O O . ARG A 1 94 ? 3.599 -4.192 -6.177 1.00 96.44 94 ARG A O 1
ATOM 753 N N . GLU A 1 95 ? 3.305 -3.921 -8.391 1.00 95.44 95 GLU A N 1
ATOM 754 C CA . GLU A 1 95 ? 3.472 -5.335 -8.769 1.00 95.44 95 GLU A CA 1
ATOM 755 C C . GLU A 1 95 ? 4.716 -5.539 -9.649 1.00 95.44 95 GLU A C 1
ATOM 757 O O . GLU A 1 95 ? 4.951 -4.782 -10.595 1.00 95.44 95 GLU A O 1
ATOM 762 N N . PHE A 1 96 ? 5.488 -6.593 -9.374 1.00 94.38 96 PHE A N 1
ATOM 763 C CA . PHE A 1 96 ? 6.689 -6.942 -10.128 1.00 94.38 96 PHE A CA 1
ATOM 764 C C . PHE A 1 96 ? 6.670 -8.364 -10.665 1.00 94.38 96 PHE A C 1
ATOM 766 O O . PHE A 1 96 ? 6.259 -9.311 -9.990 1.00 94.38 96 PHE A O 1
ATOM 773 N N . GLN A 1 97 ? 7.201 -8.505 -11.876 1.00 91.56 97 GLN A N 1
ATOM 774 C CA . GLN A 1 97 ? 7.493 -9.788 -12.483 1.00 91.56 97 GLN A CA 1
ATOM 775 C C . GLN A 1 97 ? 8.627 -10.476 -11.707 1.00 91.56 97 GLN A C 1
ATOM 777 O O . GLN A 1 97 ? 9.653 -9.847 -11.432 1.00 91.56 97 GLN A O 1
ATOM 782 N N . PRO A 1 98 ? 8.458 -11.757 -11.362 1.00 90.12 98 PRO A N 1
ATOM 783 C CA . PRO A 1 98 ? 9.500 -12.542 -10.735 1.00 90.12 98 PRO A CA 1
ATOM 784 C C . PRO A 1 98 ? 10.520 -13.036 -11.763 1.00 90.12 98 PRO A C 1
ATOM 786 O O . PRO A 1 98 ? 10.160 -13.359 -12.896 1.00 90.12 98 PRO A O 1
ATOM 789 N N . GLU A 1 99 ? 11.789 -13.104 -11.360 1.00 87.06 99 GLU A N 1
ATOM 790 C CA . GLU A 1 99 ? 12.885 -13.601 -12.211 1.00 87.06 99 GLU A CA 1
ATOM 791 C C . GLU A 1 99 ? 13.038 -15.130 -12.145 1.00 87.06 99 GLU A C 1
ATOM 793 O O . GLU A 1 99 ? 13.570 -15.738 -13.067 1.00 87.06 99 GLU A O 1
ATOM 798 N N . ASP A 1 100 ? 12.535 -15.761 -11.084 1.00 84.50 100 ASP A N 1
ATOM 799 C CA . ASP A 1 100 ? 12.652 -17.199 -10.806 1.00 84.50 100 ASP A CA 1
ATOM 800 C C . ASP A 1 100 ? 11.464 -18.032 -11.324 1.00 84.50 100 ASP A C 1
ATOM 802 O O . ASP A 1 100 ? 11.349 -19.214 -11.011 1.00 84.50 100 ASP A O 1
ATOM 806 N N . GLY A 1 101 ? 10.545 -17.420 -12.078 1.00 84.75 101 GLY A N 1
ATOM 807 C CA . GLY A 1 101 ? 9.317 -18.071 -12.552 1.00 84.75 101 GLY A CA 1
ATOM 808 C C . GLY A 1 101 ? 8.279 -18.357 -11.458 1.00 84.75 101 GLY A C 1
ATOM 809 O O . GLY A 1 101 ? 7.241 -18.945 -11.753 1.00 84.75 101 GLY A O 1
ATOM 810 N N . GLY A 1 102 ? 8.532 -17.936 -10.213 1.00 89.25 102 GLY A N 1
ATOM 811 C CA . GLY A 1 102 ? 7.600 -18.078 -9.099 1.00 89.25 102 GLY A CA 1
ATOM 812 C C . GLY A 1 102 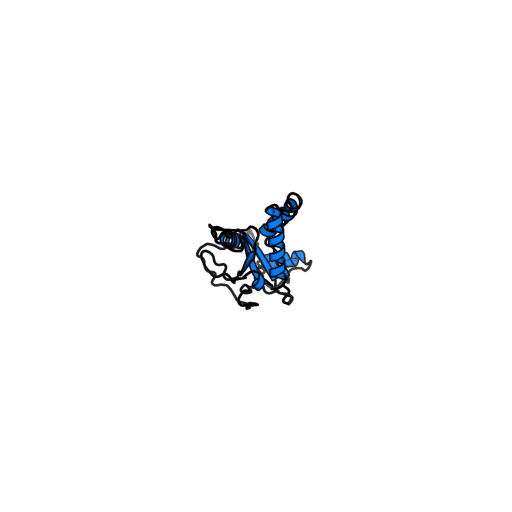? 6.408 -17.116 -9.182 1.00 89.25 102 GLY A C 1
ATOM 813 O O . GLY A 1 102 ? 6.174 -16.481 -10.212 1.00 89.25 102 GLY A O 1
ATOM 814 N N . PRO A 1 103 ? 5.642 -16.952 -8.090 1.00 91.56 103 PRO A N 1
ATOM 815 C CA . PRO A 1 103 ? 4.552 -15.985 -8.062 1.00 91.56 103 PRO A CA 1
ATOM 816 C C . PRO A 1 103 ? 5.063 -14.534 -8.114 1.00 91.56 103 PRO A C 1
ATOM 818 O O . PRO A 1 103 ? 6.161 -14.260 -7.601 1.00 91.56 103 PRO A O 1
ATOM 821 N N . PRO A 1 104 ? 4.295 -13.586 -8.691 1.00 93.38 104 PRO A N 1
ATOM 822 C CA . PRO A 1 104 ? 4.699 -12.186 -8.757 1.00 93.38 104 PRO A CA 1
ATOM 823 C C . PRO A 1 104 ? 4.892 -11.558 -7.382 1.00 93.38 104 PRO A C 1
ATOM 825 O O . PRO A 1 104 ? 4.281 -11.976 -6.395 1.00 93.38 104 PRO A O 1
ATOM 828 N N . TYR A 1 105 ? 5.736 -10.530 -7.329 1.00 95.12 105 TYR A N 1
ATOM 829 C CA . TYR A 1 105 ? 5.923 -9.757 -6.110 1.00 95.12 105 TYR A CA 1
ATOM 830 C C . TYR A 1 105 ? 4.929 -8.606 -6.054 1.00 95.12 105 TYR A C 1
ATOM 832 O O . TYR A 1 105 ? 4.663 -7.961 -7.068 1.00 95.12 105 TYR A O 1
ATOM 840 N N . ARG A 1 106 ? 4.437 -8.296 -4.859 1.00 96.50 106 ARG A N 1
ATOM 841 C CA . ARG A 1 106 ? 3.719 -7.053 -4.581 1.00 96.50 106 ARG A CA 1
ATOM 842 C C . ARG A 1 106 ? 4.430 -6.313 -3.476 1.00 96.50 106 ARG A C 1
ATOM 844 O O . ARG A 1 106 ? 4.653 -6.877 -2.414 1.00 96.50 106 ARG A O 1
ATOM 851 N N . GLU A 1 107 ? 4.793 -5.064 -3.725 1.00 97.69 107 GLU A N 1
ATOM 852 C CA . GLU A 1 107 ? 5.400 -4.214 -2.710 1.00 97.69 107 GLU A CA 1
ATOM 853 C C . GLU A 1 107 ? 4.369 -3.255 -2.140 1.00 97.69 107 GLU A C 1
ATOM 855 O O . GLU A 1 107 ? 3.865 -2.390 -2.855 1.00 97.69 107 GLU A O 1
ATOM 860 N N . ALA A 1 108 ? 4.103 -3.378 -0.842 1.00 98.44 108 ALA A N 1
ATOM 861 C CA . ALA A 1 108 ? 3.372 -2.379 -0.082 1.00 98.44 108 ALA A CA 1
ATOM 862 C C . ALA A 1 108 ? 4.258 -1.142 0.121 1.00 98.44 108 ALA A C 1
ATOM 864 O O . ALA A 1 108 ? 5.290 -1.206 0.791 1.00 98.44 108 ALA A O 1
ATOM 865 N N . VAL A 1 109 ? 3.851 -0.013 -0.458 1.00 98.25 109 VAL A N 1
ATOM 866 C CA . VAL A 1 109 ? 4.647 1.221 -0.492 1.00 98.25 109 VAL A CA 1
ATOM 867 C C . VAL A 1 109 ? 4.261 2.157 0.646 1.00 98.25 109 VAL A C 1
ATOM 869 O O . VAL A 1 109 ? 5.131 2.706 1.322 1.00 98.25 109 VAL A O 1
ATOM 872 N N . CYS A 1 110 ? 2.962 2.371 0.853 1.00 97.94 110 CYS A N 1
ATOM 873 C CA . CYS A 1 110 ? 2.444 3.438 1.708 1.00 97.94 110 CYS A CA 1
ATOM 874 C C . CYS A 1 110 ? 1.106 3.043 2.335 1.00 97.94 110 CYS A C 1
ATOM 876 O O . CYS A 1 110 ? 0.257 2.504 1.634 1.00 97.94 110 CYS A O 1
ATOM 878 N N . PHE A 1 111 ? 0.909 3.348 3.620 1.00 98.56 111 PHE A N 1
ATOM 879 C CA . PHE A 1 111 ? -0.369 3.223 4.320 1.00 98.56 111 PHE A CA 1
ATOM 880 C C . PHE A 1 111 ? -0.634 4.507 5.100 1.00 98.56 111 PHE A C 1
ATOM 882 O O . PHE A 1 111 ? 0.058 4.788 6.074 1.00 98.56 111 PHE A O 1
ATOM 889 N N . GLU A 1 112 ? -1.596 5.301 4.641 1.00 98.44 112 GLU A N 1
ATOM 890 C CA . GLU A 1 112 ? -1.822 6.656 5.147 1.00 98.44 112 GLU A CA 1
ATOM 891 C C . GLU A 1 112 ? -3.307 7.015 5.131 1.00 98.44 112 GLU A C 1
ATOM 893 O O . GLU A 1 112 ? -4.105 6.461 4.366 1.00 98.44 112 GLU A O 1
ATOM 898 N N . HIS A 1 113 ? -3.669 7.992 5.959 1.00 97.50 113 HIS A N 1
ATOM 899 C CA . HIS A 1 113 ? -5.001 8.579 5.953 1.00 97.50 113 HIS A CA 1
ATOM 900 C C . HIS A 1 113 ? -5.248 9.321 4.632 1.00 97.50 113 HIS A C 1
ATOM 902 O O . HIS A 1 113 ? -4.414 10.108 4.195 1.00 97.50 113 HIS A O 1
ATOM 908 N N . ARG A 1 114 ? -6.430 9.169 4.026 1.00 95.31 114 ARG A N 1
ATOM 909 C CA . ARG A 1 114 ? -6.790 9.743 2.711 1.00 95.31 114 ARG A CA 1
ATOM 910 C C . ARG A 1 114 ? -6.866 11.274 2.651 1.00 95.31 114 ARG A C 1
ATOM 912 O O . ARG A 1 114 ? -7.195 11.832 1.610 1.00 95.31 114 ARG A O 1
ATOM 919 N N . LYS A 1 115 ? -6.685 11.961 3.781 1.00 94.50 115 LYS A N 1
ATOM 920 C CA . LYS A 1 115 ? -6.953 13.399 3.877 1.00 94.50 115 LYS A CA 1
ATOM 921 C C . LYS A 1 115 ? -5.891 14.135 3.067 1.00 94.50 115 LYS A C 1
ATOM 923 O O . LYS A 1 115 ? -4.712 13.824 3.205 1.00 94.50 115 LYS A O 1
ATOM 928 N N . ASN A 1 116 ? -6.322 15.114 2.273 1.00 93.25 116 ASN A N 1
ATOM 929 C CA . ASN A 1 116 ? -5.454 15.925 1.416 1.00 93.25 116 ASN A CA 1
ATOM 930 C C . ASN A 1 116 ? -4.584 15.082 0.469 1.00 93.25 116 ASN A C 1
ATOM 932 O O . ASN A 1 116 ? -3.433 15.429 0.250 1.00 93.25 116 ASN A O 1
ATOM 936 N N . ASP A 1 117 ? -5.085 13.941 -0.017 1.00 93.25 117 ASP A N 1
ATOM 937 C CA . ASP A 1 117 ? -4.359 13.082 -0.966 1.00 93.25 117 ASP A CA 1
ATOM 938 C C . ASP A 1 117 ? -2.976 12.591 -0.480 1.00 93.25 117 ASP A C 1
ATOM 940 O O . ASP A 1 117 ? -2.164 12.067 -1.250 1.00 93.25 117 ASP A O 1
ATOM 944 N N . ARG A 1 118 ? -2.747 12.651 0.838 1.00 96.31 118 ARG A N 1
ATOM 945 C CA . ARG A 1 118 ? -1.509 12.255 1.520 1.00 96.31 118 ARG A CA 1
ATOM 946 C C . ARG A 1 118 ? -0.966 10.875 1.124 1.00 96.31 118 ARG A C 1
ATOM 948 O O . ARG A 1 118 ? 0.253 10.766 0.980 1.00 96.31 118 ARG A O 1
ATOM 955 N N . PRO A 1 119 ? -1.782 9.820 0.908 1.00 97.50 119 PRO A N 1
ATOM 956 C CA . PRO A 1 119 ? -1.242 8.519 0.520 1.00 97.50 119 PRO A CA 1
ATOM 957 C C . PRO A 1 119 ? -0.458 8.570 -0.792 1.00 97.50 119 PRO A C 1
ATOM 959 O O . PRO A 1 119 ? 0.548 7.874 -0.925 1.00 97.50 119 PRO A O 1
ATOM 962 N N . PHE A 1 120 ? -0.880 9.418 -1.733 1.00 96.94 120 PHE A N 1
ATOM 963 C CA . PHE A 1 120 ? -0.246 9.555 -3.041 1.00 96.94 120 PHE A CA 1
ATOM 964 C C . PHE A 1 120 ? 1.040 10.376 -2.960 1.00 96.94 120 PHE A C 1
ATOM 966 O O . PHE A 1 120 ? 2.034 10.005 -3.578 1.00 96.94 120 PHE A O 1
ATOM 973 N N . GLU A 1 121 ? 1.060 11.437 -2.153 1.00 96.81 121 GLU A N 1
ATOM 974 C CA . GLU A 1 121 ? 2.274 12.221 -1.895 1.00 96.81 121 GLU A CA 1
ATOM 975 C C . GLU A 1 121 ? 3.352 11.378 -1.206 1.00 96.81 121 GLU A C 1
ATOM 977 O O . GLU A 1 121 ? 4.509 11.347 -1.633 1.00 96.81 121 GLU A O 1
ATOM 982 N N . VAL A 1 122 ? 2.969 10.633 -0.165 1.00 97.81 122 VAL A N 1
ATOM 983 C CA . VAL A 1 122 ? 3.892 9.765 0.573 1.00 97.81 122 VAL A CA 1
ATOM 984 C C . VAL A 1 122 ? 4.387 8.623 -0.314 1.00 97.81 122 VAL A C 1
ATOM 986 O O . VAL A 1 122 ? 5.585 8.335 -0.312 1.00 97.81 122 VAL A O 1
ATOM 989 N N . ALA A 1 123 ? 3.511 8.001 -1.110 1.00 97.81 123 ALA A N 1
ATOM 990 C CA . ALA A 1 123 ? 3.918 6.974 -2.066 1.00 97.81 123 ALA A CA 1
ATOM 991 C C . ALA A 1 123 ? 4.890 7.531 -3.116 1.00 97.81 123 ALA A C 1
ATOM 993 O O . ALA A 1 123 ? 5.942 6.937 -3.344 1.00 97.81 123 ALA A O 1
ATOM 994 N N . ALA A 1 124 ? 4.590 8.691 -3.707 1.00 96.44 124 ALA A N 1
ATOM 995 C CA . ALA A 1 124 ? 5.466 9.348 -4.671 1.00 96.44 124 ALA A CA 1
ATOM 996 C C . ALA A 1 124 ? 6.852 9.631 -4.078 1.00 96.44 124 ALA A C 1
ATOM 998 O O . ALA A 1 124 ? 7.858 9.253 -4.678 1.00 96.44 124 ALA A O 1
ATOM 999 N N . LYS A 1 125 ? 6.909 10.191 -2.863 1.00 96.81 125 LYS A N 1
ATOM 1000 C CA . LYS A 1 125 ? 8.165 10.456 -2.150 1.00 96.81 125 LYS A CA 1
ATOM 1001 C C . LYS A 1 125 ? 8.970 9.179 -1.906 1.00 96.81 125 LYS A C 1
ATOM 1003 O O . LYS A 1 125 ? 10.158 9.146 -2.213 1.00 96.81 125 LYS A O 1
ATOM 1008 N N . ARG A 1 126 ? 8.338 8.117 -1.391 1.00 95.62 126 ARG A N 1
ATOM 1009 C CA . ARG A 1 126 ? 9.004 6.823 -1.121 1.00 95.62 126 ARG A CA 1
ATOM 1010 C C . ARG A 1 126 ? 9.534 6.155 -2.389 1.00 95.62 126 ARG A C 1
ATOM 1012 O O . ARG A 1 126 ? 10.514 5.423 -2.328 1.00 95.62 126 ARG A O 1
ATOM 1019 N N . LEU A 1 127 ? 8.897 6.416 -3.526 1.00 94.12 127 LEU A N 1
ATOM 1020 C CA . LEU A 1 127 ? 9.293 5.906 -4.837 1.00 94.12 127 LEU A CA 1
ATOM 1021 C C . LEU A 1 127 ? 10.226 6.858 -5.608 1.00 94.12 127 LEU A C 1
ATOM 1023 O O . LEU A 1 127 ? 10.556 6.564 -6.759 1.00 94.12 127 L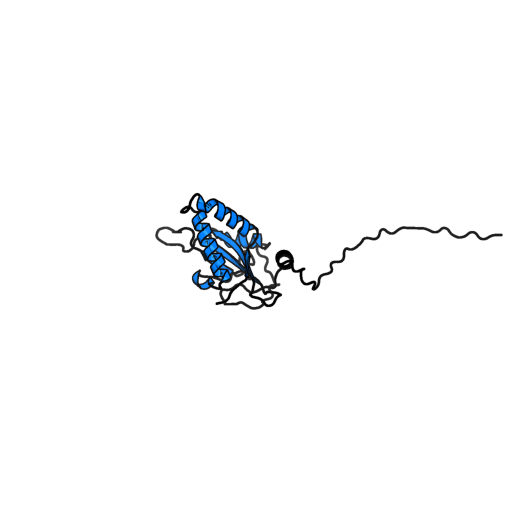EU A O 1
ATOM 1027 N N . GLY A 1 128 ? 10.620 7.993 -5.019 1.00 93.81 128 GLY A N 1
ATOM 1028 C CA . GLY A 1 128 ? 11.462 8.996 -5.674 1.00 93.81 128 GLY A CA 1
ATOM 1029 C C . GLY A 1 128 ? 10.828 9.586 -6.936 1.00 93.81 128 GLY A C 1
ATOM 1030 O O . GLY A 1 128 ? 11.509 9.760 -7.945 1.00 93.81 128 GLY A O 1
ATOM 1031 N N . ARG A 1 129 ? 9.510 9.815 -6.932 1.00 92.94 129 ARG A N 1
ATOM 1032 C CA . ARG A 1 129 ? 8.789 10.425 -8.058 1.00 92.94 129 ARG A CA 1
ATOM 1033 C C . ARG A 1 129 ? 8.698 11.930 -7.862 1.00 92.94 129 ARG A C 1
ATOM 1035 O O . ARG A 1 129 ? 8.251 12.398 -6.818 1.00 92.94 129 ARG A O 1
ATOM 1042 N N . GLU A 1 130 ? 9.057 12.664 -8.902 1.00 91.69 130 GLU A N 1
ATOM 1043 C CA . GLU A 1 130 ? 8.908 14.114 -8.958 1.00 91.69 130 GLU A CA 1
ATOM 1044 C C . GLU A 1 130 ? 7.502 14.502 -9.429 1.00 91.69 130 GLU A C 1
ATOM 1046 O O . GLU A 1 130 ? 6.855 13.782 -10.199 1.00 91.69 130 GLU A O 1
ATOM 1051 N N . ALA A 1 131 ? 7.016 15.646 -8.951 1.00 89.88 131 ALA A N 1
ATOM 1052 C CA . ALA A 1 131 ? 5.730 16.189 -9.364 1.00 89.88 131 ALA A CA 1
ATOM 1053 C C . ALA A 1 131 ? 5.756 16.591 -10.848 1.00 89.88 131 ALA A C 1
ATOM 1055 O O . ALA A 1 131 ? 6.765 17.070 -11.356 1.00 89.88 131 ALA A O 1
ATOM 1056 N N . ALA A 1 132 ? 4.632 16.402 -11.540 1.00 88.31 132 ALA A N 1
ATOM 1057 C CA . ALA A 1 132 ? 4.420 16.697 -12.960 1.00 88.31 132 ALA A CA 1
ATOM 1058 C C . ALA A 1 132 ? 5.342 15.958 -13.959 1.00 88.31 132 ALA A C 1
ATOM 1060 O O . ALA A 1 132 ? 5.213 16.159 -15.167 1.00 88.31 132 ALA A O 1
ATOM 1061 N N . VAL A 1 133 ? 6.211 15.052 -13.501 1.00 87.69 133 VAL A N 1
ATOM 1062 C CA . VAL A 1 133 ? 7.083 14.251 -14.371 1.00 87.69 133 VAL A CA 1
ATOM 1063 C C . VAL A 1 133 ? 6.419 12.913 -14.692 1.00 87.69 133 VAL A C 1
ATOM 1065 O O . VAL A 1 133 ? 6.264 12.051 -13.826 1.00 87.69 133 VAL A O 1
ATOM 1068 N N . ARG A 1 134 ? 6.041 12.719 -15.962 1.00 84.50 134 ARG A N 1
ATOM 1069 C CA . ARG A 1 134 ? 5.588 11.418 -16.482 1.00 84.50 134 ARG A CA 1
ATOM 1070 C C . ARG A 1 134 ? 6.766 10.508 -16.779 1.00 84.50 134 ARG A C 1
ATOM 1072 O O . ARG A 1 134 ? 7.762 10.925 -17.367 1.00 84.50 134 ARG A O 1
ATOM 1079 N N . ARG A 1 135 ? 6.623 9.227 -16.456 1.00 77.12 135 ARG A N 1
ATOM 1080 C CA . ARG A 1 135 ? 7.601 8.206 -16.810 1.00 77.12 135 ARG A CA 1
ATOM 1081 C C . ARG A 1 135 ? 7.209 7.556 -18.121 1.00 77.12 135 ARG A C 1
ATOM 1083 O O . ARG A 1 135 ? 6.367 6.669 -18.178 1.00 77.12 135 ARG A O 1
ATOM 1090 N N . ASN A 1 136 ? 7.930 7.923 -19.171 1.00 65.94 136 ASN A N 1
ATOM 1091 C CA . ASN A 1 136 ? 7.778 7.332 -20.503 1.00 65.94 136 ASN A CA 1
ATOM 1092 C C . ASN A 1 136 ? 8.348 5.899 -20.606 1.00 65.94 136 ASN A C 1
ATOM 1094 O O . ASN A 1 136 ? 8.478 5.364 -21.701 1.00 65.94 136 ASN A O 1
ATOM 1098 N N . THR A 1 137 ? 8.730 5.278 -19.484 1.00 61.19 137 THR A N 1
ATOM 1099 C CA . THR A 1 137 ? 9.507 4.027 -19.434 1.00 61.19 137 THR A CA 1
ATOM 1100 C C . THR A 1 137 ? 8.781 2.855 -18.779 1.00 61.19 137 THR A C 1
ATOM 1102 O O . THR A 1 137 ? 9.412 1.828 -18.527 1.00 61.19 137 THR A O 1
ATOM 1105 N N . LEU A 1 138 ? 7.476 2.965 -18.509 1.00 64.88 138 LEU A N 1
ATOM 1106 C CA . LEU A 1 138 ? 6.703 1.850 -17.956 1.00 64.88 138 LEU A CA 1
ATOM 1107 C C . LEU A 1 138 ? 6.546 0.744 -19.010 1.00 64.88 138 LEU A C 1
ATOM 1109 O O . LEU A 1 138 ? 5.628 0.760 -19.828 1.00 64.88 138 LEU A O 1
ATOM 1113 N N . LYS A 1 139 ? 7.456 -0.235 -18.998 1.00 66.06 139 LYS A N 1
ATOM 1114 C CA . LYS A 1 139 ? 7.291 -1.479 -19.756 1.00 66.06 139 LYS A CA 1
ATOM 1115 C C . LYS A 1 139 ? 6.258 -2.331 -19.026 1.00 66.06 139 LYS A C 1
ATOM 1117 O O . LYS A 1 139 ? 6.469 -2.709 -17.878 1.00 66.06 139 LYS A O 1
ATOM 1122 N N . SER A 1 140 ? 5.124 -2.597 -19.668 1.00 70.25 140 SER A N 1
ATOM 1123 C CA . SER A 1 140 ? 4.080 -3.448 -19.099 1.00 70.25 140 SER A CA 1
ATOM 1124 C C . SER A 1 140 ? 4.388 -4.919 -19.365 1.00 70.25 140 SER A C 1
ATOM 1126 O O . SER A 1 140 ? 4.574 -5.313 -20.512 1.00 70.25 140 SER A O 1
ATOM 1128 N N . TYR A 1 141 ? 4.380 -5.731 -18.309 1.00 76.19 141 TYR A N 1
ATOM 1129 C CA . TYR A 1 141 ? 4.353 -7.197 -18.393 1.00 76.19 141 TYR A CA 1
ATOM 1130 C C . TYR A 1 141 ? 2.918 -7.740 -18.258 1.00 76.19 141 TYR A C 1
ATOM 1132 O O . TYR A 1 141 ? 2.705 -8.878 -17.844 1.00 76.19 141 TYR A O 1
ATOM 1140 N N . GLY A 1 142 ? 1.926 -6.900 -18.572 1.00 72.06 142 GLY A N 1
ATOM 1141 C CA . GLY A 1 142 ? 0.511 -7.146 -18.321 1.00 72.06 142 GLY A CA 1
ATOM 1142 C C . GLY A 1 142 ? 0.055 -6.686 -16.934 1.00 72.06 142 GLY A C 1
ATOM 1143 O O . GLY A 1 142 ? 0.801 -6.070 -16.169 1.00 72.06 142 GLY A O 1
ATOM 1144 N N . ALA A 1 143 ? -1.203 -6.977 -16.624 1.00 70.00 143 ALA A N 1
ATOM 1145 C CA . ALA A 1 143 ? -1.788 -6.823 -15.301 1.00 70.00 143 ALA A CA 1
ATOM 1146 C C . ALA A 1 143 ? -2.614 -8.071 -14.987 1.00 70.00 143 ALA A C 1
ATOM 1148 O O . ALA A 1 143 ? -3.172 -8.687 -15.894 1.00 70.00 143 ALA A O 1
ATOM 1149 N N . SER A 1 144 ? -2.678 -8.452 -13.712 1.00 68.81 144 SER A N 1
ATOM 1150 C CA . SER A 1 144 ? -3.465 -9.617 -13.286 1.00 68.81 144 SER A CA 1
ATOM 1151 C C . SER A 1 144 ? -4.980 -9.363 -13.322 1.00 68.81 144 SER A C 1
ATOM 1153 O O . SER A 1 144 ? -5.755 -10.310 -13.409 1.00 68.81 144 SER A O 1
ATOM 1155 N N . SER A 1 145 ? -5.399 -8.096 -13.303 1.00 76.00 145 SER A N 1
ATOM 1156 C CA . SER A 1 145 ? -6.779 -7.628 -13.477 1.00 76.00 145 SER A CA 1
ATOM 1157 C C . SER A 1 145 ? -6.781 -6.142 -13.863 1.00 76.00 145 SER A C 1
ATOM 1159 O O . SER A 1 145 ? -5.729 -5.500 -13.841 1.00 76.00 145 SER A O 1
ATOM 1161 N N . ASP A 1 146 ? -7.947 -5.560 -14.162 1.00 78.50 146 ASP A N 1
ATOM 1162 C CA . ASP A 1 146 ? -8.092 -4.108 -14.391 1.00 78.50 146 ASP A CA 1
ATOM 1163 C C . ASP A 1 146 ? -7.822 -3.263 -13.135 1.00 78.50 146 ASP A C 1
ATOM 1165 O O . ASP A 1 146 ? -7.486 -2.079 -13.229 1.00 78.50 146 ASP A O 1
ATOM 1169 N N . ILE A 1 147 ? -7.928 -3.885 -11.959 1.00 87.44 147 ILE A N 1
ATOM 1170 C CA . ILE A 1 147 ? -7.694 -3.269 -10.650 1.00 87.44 147 ILE A CA 1
ATOM 1171 C C . ILE A 1 147 ? -6.211 -3.333 -10.271 1.00 87.44 147 ILE A C 1
ATOM 1173 O O . ILE A 1 147 ? -5.679 -2.379 -9.701 1.00 87.44 147 ILE A O 1
ATOM 1177 N N . ALA A 1 148 ? -5.543 -4.438 -10.607 1.00 86.62 148 ALA A N 1
ATOM 1178 C CA . ALA A 1 148 ? -4.155 -4.669 -10.238 1.00 86.62 148 ALA A CA 1
ATOM 1179 C C . ALA A 1 148 ? -3.209 -3.637 -10.883 1.00 86.62 148 ALA A C 1
ATOM 1181 O O . ALA A 1 148 ? -3.488 -3.147 -11.989 1.00 86.62 148 ALA A O 1
ATOM 1182 N N . PRO A 1 149 ? -2.064 -3.325 -10.245 1.00 91.00 149 PRO A N 1
ATOM 1183 C CA . PRO A 1 149 ? -1.049 -2.463 -10.830 1.00 91.00 149 PRO A CA 1
ATOM 1184 C C . PRO A 1 149 ? -0.531 -3.022 -12.158 1.00 91.00 149 PRO A C 1
ATOM 1186 O O . PRO A 1 149 ? -0.558 -4.230 -12.404 1.00 91.00 149 PRO A O 1
ATOM 1189 N N . ILE A 1 150 ? -0.004 -2.140 -13.008 1.00 90.62 150 ILE A N 1
ATOM 1190 C CA . ILE A 1 150 ? 0.724 -2.577 -14.201 1.00 90.62 150 ILE A CA 1
ATOM 1191 C C . ILE A 1 150 ? 2.007 -3.263 -13.738 1.00 90.62 150 ILE A C 1
ATOM 1193 O O . ILE A 1 150 ? 2.864 -2.625 -13.128 1.00 90.62 150 ILE A O 1
ATOM 1197 N N . ARG A 1 151 ? 2.170 -4.543 -14.073 1.00 91.31 151 ARG A N 1
ATOM 1198 C CA . ARG A 1 151 ? 3.344 -5.306 -13.662 1.00 91.31 151 ARG A CA 1
ATOM 1199 C C . ARG A 1 151 ? 4.606 -4.752 -14.317 1.00 91.31 151 ARG A C 1
ATOM 1201 O O . ARG A 1 151 ? 4.664 -4.620 -15.543 1.00 91.31 151 ARG A O 1
ATOM 1208 N N . GLN A 1 152 ? 5.607 -4.454 -13.493 1.00 92.38 152 GLN A N 1
ATOM 1209 C CA . GLN A 1 152 ? 6.923 -3.960 -13.906 1.00 92.38 152 GLN A CA 1
ATOM 1210 C C . GLN A 1 152 ? 8.006 -5.033 -13.735 1.00 92.38 152 GLN A C 1
ATOM 1212 O O . GLN A 1 152 ? 7.810 -6.036 -13.053 1.00 92.38 152 GLN A O 1
ATOM 1217 N N . SER A 1 153 ? 9.179 -4.824 -14.329 1.00 91.19 153 SER A N 1
ATOM 1218 C CA . SER A 1 153 ? 10.376 -5.599 -13.981 1.00 91.19 153 SER A CA 1
ATOM 1219 C C . SER A 1 153 ? 10.828 -5.279 -12.556 1.00 91.19 153 SER A C 1
ATOM 1221 O O . SER A 1 153 ? 10.698 -4.135 -12.114 1.00 91.19 153 SER A O 1
ATOM 1223 N N . LEU A 1 154 ? 11.420 -6.253 -11.866 1.00 90.06 154 LEU A N 1
ATOM 1224 C CA . LEU A 1 154 ? 11.959 -6.049 -10.526 1.00 90.06 154 LEU A CA 1
ATOM 1225 C C . LEU A 1 154 ? 13.123 -5.020 -10.541 1.00 90.06 154 LEU A C 1
ATOM 1227 O O . LEU A 1 154 ? 14.086 -5.196 -11.293 1.00 90.06 154 LEU A O 1
ATOM 1231 N N . PRO A 1 155 ? 13.060 -3.940 -9.738 1.00 89.81 155 PRO A N 1
ATOM 1232 C CA . PRO A 1 155 ? 14.133 -2.955 -9.600 1.00 89.81 155 PRO A CA 1
ATOM 1233 C C . PRO A 1 155 ? 15.469 -3.570 -9.155 1.00 89.81 155 PRO A C 1
ATOM 1235 O O . PRO A 1 155 ? 15.498 -4.549 -8.412 1.00 89.81 155 PRO A O 1
ATOM 1238 N N . ALA A 1 156 ? 16.595 -3.005 -9.607 1.00 89.50 156 ALA A N 1
ATOM 1239 C CA . ALA A 1 156 ? 17.931 -3.555 -9.344 1.00 89.50 156 ALA A CA 1
ATOM 1240 C C . ALA A 1 156 ? 18.282 -3.639 -7.849 1.00 89.50 156 ALA A C 1
ATOM 1242 O O . ALA A 1 156 ? 18.864 -4.627 -7.412 1.00 89.50 156 ALA A O 1
ATOM 1243 N N . ASP A 1 157 ? 17.888 -2.635 -7.077 1.00 88.19 157 ASP A N 1
ATOM 1244 C CA . ASP A 1 157 ? 17.998 -2.590 -5.621 1.00 88.19 157 ASP A CA 1
ATOM 1245 C C . ASP A 1 157 ? 17.206 -3.722 -4.951 1.00 88.19 157 ASP A C 1
ATOM 1247 O O . ASP A 1 157 ? 17.756 -4.441 -4.116 1.00 88.19 157 ASP A O 1
ATOM 1251 N N . LEU A 1 158 ? 15.957 -3.957 -5.375 1.00 88.75 158 LEU A N 1
ATOM 1252 C CA . LEU A 1 158 ? 15.146 -5.063 -4.855 1.00 88.75 158 LEU A CA 1
ATOM 1253 C C . LEU A 1 158 ? 15.714 -6.432 -5.241 1.00 88.75 158 LEU A C 1
ATOM 1255 O O . LEU A 1 158 ? 15.686 -7.348 -4.423 1.00 88.75 158 LEU A O 1
ATOM 1259 N N . ARG A 1 159 ? 16.284 -6.576 -6.443 1.00 88.88 159 ARG A N 1
ATOM 1260 C CA . ARG A 1 159 ? 16.981 -7.807 -6.858 1.00 88.88 159 ARG A CA 1
ATOM 1261 C C . ARG A 1 159 ? 18.173 -8.117 -5.963 1.00 88.88 159 ARG A C 1
ATOM 1263 O O . ARG A 1 159 ? 18.298 -9.241 -5.484 1.00 88.88 159 ARG A O 1
ATOM 1270 N N . ILE A 1 160 ? 19.018 -7.120 -5.702 1.00 87.56 160 ILE A N 1
ATOM 1271 C CA . ILE A 1 160 ? 20.175 -7.265 -4.808 1.00 87.56 160 ILE A CA 1
ATOM 1272 C C . ILE A 1 160 ? 19.712 -7.644 -3.397 1.00 87.56 160 ILE A C 1
ATOM 1274 O O . ILE A 1 160 ? 20.261 -8.571 -2.803 1.00 87.56 160 ILE A O 1
ATOM 1278 N N . ALA A 1 161 ? 18.681 -6.972 -2.877 1.00 86.56 161 ALA A N 1
ATOM 1279 C CA . ALA A 1 161 ? 18.146 -7.247 -1.547 1.00 86.56 161 ALA A CA 1
ATOM 1280 C C . ALA A 1 161 ? 17.550 -8.660 -1.430 1.00 86.56 161 ALA A C 1
ATOM 1282 O O . ALA A 1 161 ? 17.811 -9.359 -0.452 1.00 86.56 161 ALA A O 1
ATOM 1283 N N . LEU A 1 162 ? 16.788 -9.107 -2.432 1.00 86.88 162 LEU A N 1
ATOM 1284 C CA . LEU A 1 162 ? 16.197 -10.447 -2.459 1.00 86.88 162 LEU A CA 1
ATOM 1285 C C . LEU A 1 162 ? 17.253 -11.545 -2.570 1.00 86.88 162 LEU A C 1
ATOM 1287 O O . LEU A 1 162 ? 17.152 -12.558 -1.879 1.00 86.88 162 LEU A O 1
ATOM 1291 N N . ALA A 1 163 ? 18.283 -11.332 -3.387 1.00 83.38 163 ALA A N 1
ATOM 1292 C CA . ALA A 1 163 ? 19.412 -12.245 -3.486 1.00 83.38 163 ALA A CA 1
ATOM 1293 C C . ALA A 1 163 ? 20.150 -12.375 -2.142 1.00 83.38 163 ALA A C 1
ATOM 1295 O O . ALA A 1 163 ? 20.342 -13.481 -1.635 1.00 83.38 163 ALA A O 1
ATOM 1296 N N . ALA A 1 164 ? 20.460 -11.242 -1.503 1.00 83.38 164 ALA A N 1
ATOM 1297 C CA . ALA A 1 164 ? 21.081 -11.221 -0.181 1.00 83.38 164 ALA A CA 1
ATOM 1298 C C . ALA A 1 164 ? 20.223 -11.934 0.882 1.00 83.38 164 ALA A C 1
ATOM 1300 O O . ALA A 1 164 ? 20.754 -12.692 1.690 1.00 83.38 164 ALA A O 1
ATOM 1301 N N . ALA A 1 165 ? 18.900 -11.737 0.860 1.00 79.25 165 ALA A N 1
ATOM 1302 C CA . ALA A 1 165 ? 17.974 -12.373 1.798 1.00 79.25 165 ALA A CA 1
ATOM 1303 C C . ALA A 1 165 ? 17.799 -13.884 1.563 1.00 79.25 165 ALA A C 1
ATOM 1305 O O . ALA A 1 165 ? 17.543 -14.622 2.510 1.00 79.25 165 ALA A O 1
ATOM 1306 N N . SER A 1 166 ? 17.940 -14.351 0.319 1.00 70.12 166 SER A N 1
ATOM 1307 C CA . SER A 1 166 ? 17.734 -15.760 -0.048 1.00 70.12 166 SER A CA 1
ATOM 1308 C C . SER A 1 166 ? 18.982 -16.626 0.151 1.00 70.12 166 SER A C 1
ATOM 1310 O O . SER A 1 166 ? 18.925 -17.831 -0.070 1.00 70.12 166 SER A O 1
ATOM 1312 N N . GLY A 1 167 ? 20.130 -16.032 0.504 1.00 58.34 167 GLY A N 1
ATOM 1313 C CA . GLY A 1 167 ? 21.424 -16.730 0.520 1.00 58.34 167 GLY A CA 1
ATOM 1314 C C . GLY A 1 167 ? 21.890 -17.190 -0.870 1.00 58.34 167 GLY A C 1
ATOM 1315 O O . GLY A 1 167 ? 22.885 -17.901 -0.989 1.00 58.34 167 GLY A O 1
ATOM 1316 N N . VAL A 1 168 ? 21.181 -16.776 -1.925 1.00 52.97 168 VAL A N 1
ATOM 1317 C CA . VAL A 1 168 ? 21.482 -17.068 -3.324 1.00 52.97 168 VAL A CA 1
ATOM 1318 C C . VAL A 1 168 ? 22.144 -15.822 -3.887 1.00 52.97 168 VAL A C 1
ATOM 1320 O O . VAL A 1 168 ? 21.520 -14.765 -3.945 1.00 52.97 168 VAL A O 1
ATOM 1323 N N . ALA A 1 169 ? 23.415 -15.922 -4.281 1.00 41.81 169 ALA A N 1
ATOM 1324 C CA . ALA A 1 169 ? 24.105 -14.820 -4.946 1.00 41.81 169 ALA A CA 1
ATOM 1325 C C . ALA A 1 169 ? 23.241 -14.293 -6.111 1.00 41.81 169 ALA A C 1
ATOM 1327 O O . ALA A 1 169 ? 22.669 -15.109 -6.840 1.00 41.81 169 ALA A O 1
ATOM 1328 N N . PRO A 1 170 ? 23.112 -12.964 -6.301 1.00 47.38 170 PRO A N 1
ATOM 1329 C CA . PRO A 1 170 ? 22.279 -12.429 -7.371 1.00 47.38 170 PRO A CA 1
ATOM 1330 C C . PRO A 1 170 ? 22.757 -13.027 -8.691 1.00 47.38 170 PRO A C 1
ATOM 1332 O O . PRO A 1 170 ? 23.960 -13.006 -8.971 1.00 47.38 170 PRO A O 1
ATOM 1335 N N . ALA A 1 171 ? 21.829 -13.593 -9.471 1.00 43.16 171 ALA A N 1
ATOM 1336 C CA . ALA A 1 171 ? 22.139 -14.163 -10.773 1.00 43.16 171 ALA A CA 1
ATOM 1337 C C . ALA A 1 171 ? 22.896 -13.103 -11.582 1.00 43.16 171 ALA A C 1
ATOM 1339 O O . ALA A 1 171 ? 22.364 -12.048 -11.932 1.00 43.16 171 ALA A O 1
ATOM 1340 N N . SER A 1 172 ? 24.191 -13.348 -11.784 1.00 46.62 172 SER A N 1
ATOM 1341 C CA . SER A 1 172 ? 25.089 -12.432 -12.473 1.00 46.62 172 SER A CA 1
ATOM 1342 C C . SER A 1 172 ? 24.690 -12.382 -13.941 1.00 46.62 172 SER A C 1
ATOM 1344 O O . SER A 1 172 ? 25.111 -13.209 -14.741 1.00 46.62 172 SER A O 1
ATOM 1346 N N . GLY A 1 173 ? 23.860 -11.403 -14.287 1.00 45.72 173 GLY A N 1
ATOM 1347 C CA . GLY A 1 173 ? 23.397 -11.154 -15.644 1.00 45.72 173 GLY A CA 1
ATOM 1348 C C . GLY A 1 173 ? 23.360 -9.660 -15.935 1.00 45.72 173 GLY A C 1
ATOM 1349 O O . GLY A 1 173 ? 22.319 -9.032 -15.794 1.00 45.72 173 GLY A O 1
ATOM 1350 N N . ALA A 1 174 ? 24.517 -9.130 -16.345 1.00 45.91 174 ALA A N 1
ATOM 1351 C CA . ALA A 1 174 ? 24.754 -7.811 -16.945 1.00 45.91 174 ALA A CA 1
ATOM 1352 C C . ALA A 1 174 ? 24.468 -6.565 -16.077 1.00 45.91 174 ALA A C 1
ATOM 1354 O O . ALA A 1 174 ? 23.383 -6.008 -16.132 1.00 45.91 174 ALA A O 1
ATOM 1355 N N . VAL A 1 175 ? 25.489 -6.072 -15.356 1.00 38.41 175 VAL A N 1
ATOM 1356 C CA . VAL A 1 175 ? 26.219 -4.819 -15.676 1.00 38.41 175 VAL A CA 1
ATOM 1357 C C . VAL A 1 175 ? 27.586 -4.889 -14.978 1.00 38.41 175 VAL A C 1
ATOM 1359 O O . VAL A 1 175 ? 27.702 -4.686 -13.773 1.00 38.41 175 VAL A O 1
ATOM 1362 N N . ARG A 1 176 ? 28.649 -5.180 -15.737 1.00 36.16 176 ARG A N 1
ATOM 1363 C CA . ARG A 1 176 ? 30.023 -4.892 -15.304 1.00 36.16 176 ARG A CA 1
ATOM 1364 C C . ARG A 1 176 ? 30.250 -3.387 -15.454 1.00 36.16 176 ARG A C 1
ATOM 1366 O O . ARG A 1 176 ? 30.693 -2.942 -16.507 1.00 36.16 176 ARG A O 1
ATOM 1373 N N . SER A 1 177 ? 29.981 -2.610 -14.413 1.00 39.91 177 SER A N 1
ATOM 1374 C CA . SER A 1 177 ? 30.605 -1.292 -14.271 1.00 39.91 177 SER A CA 1
ATOM 1375 C C . SER A 1 177 ? 31.993 -1.533 -13.689 1.00 39.91 177 SER A C 1
ATOM 1377 O O . SER A 1 177 ? 32.174 -1.562 -12.475 1.00 39.91 177 SER A O 1
ATOM 1379 N N . GLY A 1 178 ? 32.955 -1.838 -14.561 1.00 33.44 178 GLY A N 1
ATOM 1380 C CA . GLY A 1 178 ? 34.350 -1.983 -14.160 1.00 33.44 178 GLY A CA 1
ATOM 1381 C C . GLY A 1 178 ? 34.844 -0.695 -13.487 1.00 33.44 178 GLY A C 1
ATOM 1382 O O . GLY A 1 178 ? 34.525 0.393 -13.973 1.00 33.44 178 GLY A O 1
ATOM 1383 N N . PRO A 1 179 ? 35.620 -0.771 -12.393 1.00 40.84 179 PRO A N 1
ATOM 1384 C CA . PRO A 1 179 ? 36.283 0.403 -11.851 1.00 40.84 179 PRO A CA 1
ATOM 1385 C C . PRO A 1 179 ? 37.288 0.907 -12.889 1.00 40.84 179 PRO A C 1
ATOM 1387 O O . PRO A 1 179 ? 38.216 0.191 -13.266 1.00 40.84 179 PRO A O 1
ATOM 1390 N N . HIS A 1 180 ? 37.116 2.144 -13.354 1.00 40.41 180 HIS A N 1
ATOM 1391 C CA . HIS A 1 180 ? 38.171 2.863 -14.057 1.00 40.41 180 HIS A CA 1
ATOM 1392 C C . HIS A 1 180 ? 39.332 3.071 -13.075 1.00 40.41 180 HIS A C 1
ATOM 1394 O O . HIS A 1 180 ? 39.352 4.024 -12.297 1.00 40.41 180 HIS A O 1
ATOM 1400 N N . ILE A 1 181 ? 40.309 2.165 -13.100 1.00 44.03 181 ILE A N 1
ATOM 1401 C CA . ILE A 1 181 ? 41.608 2.393 -12.477 1.00 44.03 181 ILE A CA 1
ATOM 1402 C C . ILE A 1 181 ? 42.298 3.479 -13.307 1.00 44.03 181 ILE A C 1
ATOM 1404 O O . ILE A 1 181 ? 42.726 3.262 -14.441 1.00 44.03 181 ILE A O 1
ATOM 1408 N N . ARG A 1 182 ? 42.352 4.692 -12.750 1.00 41.41 182 ARG A N 1
ATOM 1409 C CA . ARG A 1 182 ? 43.237 5.768 -13.204 1.00 41.41 182 ARG A CA 1
ATOM 1410 C C . ARG A 1 182 ? 44.678 5.316 -12.953 1.00 41.41 182 ARG A C 1
ATOM 1412 O O . ARG A 1 182 ? 45.155 5.392 -11.827 1.00 41.41 182 ARG A O 1
ATOM 1419 N N . ASN A 1 183 ? 45.374 4.865 -13.992 1.00 41.47 183 ASN A N 1
ATOM 1420 C CA . ASN A 1 183 ? 46.824 4.688 -13.936 1.00 41.47 183 ASN A CA 1
ATOM 1421 C C . ASN A 1 183 ? 47.507 6.068 -13.865 1.00 41.47 183 ASN A C 1
ATOM 1423 O O . ASN A 1 183 ? 47.277 6.890 -14.759 1.00 41.47 183 ASN A O 1
ATOM 1427 N N . PRO A 1 184 ? 48.365 6.352 -12.869 1.00 46.00 184 PRO A N 1
ATOM 1428 C CA . PRO A 1 184 ? 49.253 7.501 -12.937 1.00 46.00 184 PRO A CA 1
ATOM 1429 C C . PRO A 1 184 ? 50.357 7.228 -13.969 1.00 46.00 184 PRO A C 1
ATOM 1431 O O . PRO A 1 184 ? 51.072 6.229 -13.904 1.00 46.00 184 PRO A O 1
ATOM 1434 N N . ARG A 1 185 ? 50.483 8.127 -14.952 1.00 39.97 185 ARG A N 1
ATOM 1435 C CA . ARG A 1 185 ? 51.586 8.143 -15.920 1.00 39.97 185 ARG A CA 1
ATOM 1436 C C . ARG A 1 185 ? 52.897 8.427 -15.185 1.00 39.97 185 ARG A C 1
ATOM 1438 O O . ARG A 1 185 ? 53.119 9.544 -14.730 1.00 39.97 185 ARG A O 1
ATOM 1445 N N . VAL A 1 186 ? 53.769 7.427 -15.125 1.00 45.78 186 VAL A N 1
ATOM 1446 C CA . VAL A 1 186 ? 55.186 7.582 -14.787 1.00 45.78 186 VAL A CA 1
ATOM 1447 C C . VAL A 1 186 ? 55.904 8.141 -16.016 1.00 45.78 186 VAL A C 1
ATOM 1449 O O . VAL A 1 186 ? 56.044 7.464 -17.031 1.00 45.78 186 VAL A O 1
ATOM 1452 N N . THR A 1 187 ? 56.344 9.394 -15.948 1.00 46.03 187 THR A N 1
ATOM 1453 C CA . THR A 1 187 ? 57.276 9.985 -16.914 1.00 46.03 187 THR A CA 1
ATOM 1454 C C . THR A 1 187 ? 58.707 9.596 -16.540 1.00 46.03 187 THR A C 1
ATOM 1456 O O . THR A 1 187 ? 59.347 10.292 -15.756 1.00 46.03 187 THR A O 1
ATOM 1459 N N . GLN A 1 188 ? 59.224 8.501 -17.103 1.00 44.12 188 GLN A N 1
ATOM 1460 C CA . GLN A 1 188 ? 60.670 8.271 -17.200 1.00 44.12 188 GLN A CA 1
ATOM 1461 C C . GLN A 1 188 ? 61.161 8.818 -18.544 1.00 44.12 188 GLN A C 1
ATOM 1463 O O . GLN A 1 188 ? 60.840 8.291 -19.607 1.00 44.12 188 GLN A O 1
ATOM 1468 N N . ARG A 1 189 ? 61.913 9.920 -18.492 1.00 43.06 189 ARG A N 1
ATOM 1469 C CA . ARG A 1 189 ? 62.650 10.480 -19.630 1.00 43.06 189 ARG A CA 1
ATOM 1470 C C . ARG A 1 189 ? 64.050 9.863 -19.608 1.00 43.06 189 ARG A C 1
ATOM 1472 O O . ARG A 1 189 ? 64.861 10.213 -18.758 1.00 43.06 189 ARG A O 1
ATOM 1479 N N . HIS A 1 190 ? 64.302 8.926 -20.517 1.00 48.38 190 HIS A N 1
ATOM 1480 C CA . HIS A 1 190 ? 65.639 8.404 -20.791 1.00 48.38 190 HIS A CA 1
ATOM 1481 C C . HIS A 1 190 ? 66.496 9.486 -21.466 1.00 48.38 190 HIS A C 1
ATOM 1483 O O . HIS A 1 190 ? 66.065 10.105 -22.440 1.00 48.38 190 HIS A O 1
ATOM 1489 N N . GLY A 1 191 ? 67.692 9.718 -20.920 1.00 41.72 191 GLY A N 1
ATOM 1490 C CA . GLY A 1 191 ? 68.750 10.506 -21.553 1.00 41.72 191 GLY A CA 1
ATOM 1491 C C . GLY A 1 191 ? 69.411 9.742 -22.714 1.00 41.72 191 GLY A C 1
ATOM 1492 O O . GLY A 1 191 ? 69.353 8.510 -22.737 1.00 41.72 191 GLY A O 1
ATOM 1493 N N . PRO A 1 192 ? 70.000 10.450 -23.695 1.00 59.81 192 PRO A N 1
ATOM 1494 C CA . PRO A 1 192 ? 70.617 9.839 -24.871 1.00 59.81 192 PRO A CA 1
ATOM 1495 C C . PRO A 1 192 ? 72.012 9.238 -24.582 1.00 59.81 192 PRO A C 1
ATOM 1497 O O . PRO A 1 192 ? 72.629 9.578 -23.571 1.00 59.81 192 PRO A O 1
ATOM 1500 N N . PRO A 1 193 ? 72.497 8.329 -25.453 1.00 57.81 193 PRO A N 1
ATOM 1501 C CA . PRO A 1 193 ? 73.610 7.426 -25.171 1.00 57.81 193 PRO A CA 1
ATOM 1502 C C . PRO A 1 193 ? 74.983 8.048 -25.454 1.00 57.81 193 PRO A C 1
ATOM 1504 O O . PRO A 1 193 ? 75.179 8.720 -26.466 1.00 57.81 193 PRO A O 1
ATOM 1507 N N . SER A 1 194 ? 75.956 7.734 -24.600 1.00 40.19 194 SER A N 1
ATOM 1508 C CA . SER A 1 194 ? 77.379 7.937 -24.871 1.00 40.19 194 SER A CA 1
ATOM 1509 C C . SER A 1 194 ? 77.904 6.827 -25.783 1.00 40.19 194 SER A C 1
ATOM 1511 O O . SER A 1 194 ? 77.724 5.645 -25.481 1.00 40.19 194 SER A O 1
ATOM 1513 N N . ARG A 1 195 ? 78.604 7.194 -26.861 1.00 43.88 195 ARG A N 1
ATOM 1514 C CA . ARG A 1 195 ? 79.580 6.320 -27.518 1.00 43.88 195 ARG A CA 1
ATOM 1515 C C . ARG A 1 195 ? 80.782 7.144 -27.984 1.00 43.88 195 ARG A C 1
ATOM 1517 O O . ARG A 1 195 ? 80.624 8.259 -28.468 1.00 43.88 195 ARG A O 1
ATOM 1524 N N . GLU A 1 196 ? 81.939 6.554 -27.734 1.00 40.47 196 GLU A N 1
ATOM 1525 C CA . GLU A 1 196 ? 83.315 7.039 -27.828 1.00 40.47 196 GLU A CA 1
ATOM 1526 C C . GLU A 1 196 ? 83.734 7.529 -29.222 1.00 40.47 196 GLU A C 1
ATOM 1528 O O . GLU A 1 196 ? 83.361 6.919 -30.228 1.00 40.47 196 GLU A O 1
ATOM 1533 N N . LEU A 1 197 ? 84.557 8.587 -29.248 1.00 38.19 197 LEU A N 1
ATOM 1534 C CA . LEU A 1 197 ? 85.953 8.607 -29.722 1.00 38.19 197 LEU A CA 1
ATOM 1535 C C . LEU A 1 197 ? 86.645 9.882 -29.215 1.00 38.19 197 LEU A C 1
ATOM 1537 O O . LEU A 1 197 ? 85.983 10.944 -29.220 1.00 38.19 197 LEU A O 1
#

Radius of gyration: 25.0 Å; chains: 1; bounding box: 111×35×55 Å

pLDDT: mean 84.17, std 18.94, range [33.44, 98.62]

Foldseek 3Di:
DAAAAEAEQPVRVVLLVVLVVVCVVPVPDLSVLLNVQVVVVSVCVRRVNQVVQVKAQDDDDQWGSNQKIKGATASDFDDDVPDTPGGQKIFMWGWEDDPVPDGIYIYGQAIDGPPPPVRVVSSCVSVVIDTPDDDPPADAPDAPDNRGGRYGHDDPVRLCVVCVVVVHNRPPDDDPPDPPPPDDDDDDDDDDDDDDD

Sequence (197 aa):
MSQYRLLVNHELLLYLRELERAAPTQPDGLRARELRALRAGLRAIANGDEADFEGKRLRFATHDLSDCAEIKLPVIPETRGSQELGASHRLVYREFQPEDGGPPYREAVCFEHRKNDRPFEVAAKRLGREAAVRRNTLKSYGASSDIAPIRQSLPADLRIALAAASGVAPASGAVRSGPHIRNPRVTQRHGPPSREL

Secondary structure (DSSP, 8-state):
----EEEE-HHHHHHHHHHHHHGGGSTTSHHHHHHHHHHHHHHHHHHT-GGGGT-EE---SSB--TTEEEEEE-SS--EETTEE----EEEEEEEEE-SSSSSPEEEEEEEEE-GGGHHHHHHHHHTTPPBT---TT------SSSSSPPPEEPPHHHHHHHHHHHTS-----S---------------PPPPP---

Organism: NCBI:txid1124743